Protein AF-A0A5K1GFL1-F1 (afdb_monomer)

Nearest PDB structures (foldseek):
  7dqk-assembly1_A  TM=8.845E-01  e=4.655E-10  Nicotiana tabacum
  5y50-assembly1_A  TM=8.949E-01  e=3.515E-08  Arabidopsis thaliana
  5xjj-assembly1_A  TM=8.867E-01  e=1.989E-06  Camelina sativa
  3w4t-assembly1_A  TM=5.991E-01  e=3.970E-01  Pyrococcus furiosus DSM 3638
  3vvr-assembly1_A  TM=5.277E-01  e=6.734E-01  Pyrococcus furiosus

InterPro domains:
  IPR002528 Multi antimicrobial extrusion protein [PF01554] (2-115)

Structure (mmCIF, N/CA/C/O backbone):
data_AF-A0A5K1GFL1-F1
#
_entry.id   AF-A0A5K1GFL1-F1
#
loop_
_atom_site.group_PDB
_atom_site.id
_atom_site.type_symbol
_atom_site.label_atom_id
_atom_site.label_alt_id
_atom_site.label_comp_id
_atom_site.label_asym_id
_atom_site.label_entity_id
_atom_site.label_seq_id
_atom_site.pdbx_PDB_ins_code
_atom_site.Cartn_x
_atom_site.Cartn_y
_atom_site.Cartn_z
_atom_site.occupancy
_atom_site.B_iso_or_equiv
_atom_site.auth_seq_id
_atom_site.auth_comp_id
_atom_site.auth_asym_id
_atom_site.auth_atom_id
_atom_site.pdbx_PDB_model_num
ATOM 1 N N . ALA A 1 1 ? 8.611 -7.478 8.172 1.00 41.81 1 ALA A N 1
ATOM 2 C CA . ALA A 1 1 ? 9.983 -7.762 7.697 1.00 41.81 1 ALA A CA 1
ATOM 3 C C . ALA A 1 1 ? 10.089 -8.981 6.758 1.00 41.81 1 ALA A C 1
ATOM 5 O O . ALA A 1 1 ? 11.108 -9.120 6.105 1.00 41.81 1 ALA A O 1
ATOM 6 N N . SER A 1 2 ? 9.059 -9.832 6.618 1.00 40.81 2 SER A N 1
ATOM 7 C CA . SER A 1 2 ? 9.261 -11.204 6.119 1.00 40.81 2 SER A CA 1
ATOM 8 C C . SER A 1 2 ? 9.047 -11.452 4.613 1.00 40.81 2 SER A C 1
ATOM 10 O O . SER A 1 2 ? 9.908 -12.018 3.953 1.00 40.81 2 SER A O 1
ATOM 12 N N . MET A 1 3 ? 7.963 -10.946 4.008 1.00 43.69 3 MET A N 1
ATOM 13 C CA . MET A 1 3 ? 7.763 -11.053 2.542 1.00 43.69 3 MET A CA 1
ATOM 14 C C . MET A 1 3 ? 8.734 -10.186 1.738 1.00 43.69 3 MET A C 1
ATOM 16 O O . MET A 1 3 ? 8.871 -10.328 0.526 1.00 43.69 3 MET A O 1
ATOM 20 N N . GLY A 1 4 ? 9.385 -9.250 2.418 1.00 44.22 4 GLY A N 1
ATOM 21 C CA . GLY A 1 4 ? 10.132 -8.216 1.755 1.00 44.22 4 GLY A CA 1
ATOM 22 C C . GLY A 1 4 ? 11.526 -8.610 1.302 1.00 44.22 4 GLY A C 1
ATOM 23 O O . GLY A 1 4 ? 11.898 -8.366 0.158 1.00 44.22 4 GLY A O 1
ATOM 24 N N . ASN A 1 5 ? 12.269 -9.246 2.198 1.00 47.66 5 ASN A N 1
ATOM 25 C CA . ASN A 1 5 ? 13.667 -9.577 1.956 1.00 47.66 5 ASN A CA 1
ATOM 26 C C . ASN A 1 5 ? 13.797 -10.643 0.857 1.00 47.66 5 ASN A C 1
ATOM 28 O O . ASN A 1 5 ? 14.692 -10.551 0.027 1.00 47.66 5 ASN A O 1
ATOM 32 N N . ALA A 1 6 ? 12.847 -11.584 0.771 1.00 46.19 6 ALA A N 1
ATOM 33 C CA . ALA A 1 6 ? 12.808 -12.578 -0.304 1.00 46.19 6 ALA A CA 1
ATOM 34 C C . ALA A 1 6 ? 12.622 -11.938 -1.694 1.00 46.19 6 ALA A C 1
ATOM 36 O O . ALA A 1 6 ? 13.290 -12.334 -2.645 1.00 46.19 6 ALA A O 1
ATOM 37 N N . LEU A 1 7 ? 11.765 -10.914 -1.808 1.00 48.56 7 LEU A N 1
ATOM 38 C CA . LEU A 1 7 ? 11.574 -10.141 -3.044 1.00 48.56 7 LEU A CA 1
ATOM 39 C C . LEU A 1 7 ? 12.785 -9.264 -3.383 1.00 48.56 7 LEU A C 1
ATOM 41 O O . LEU A 1 7 ? 13.062 -9.045 -4.555 1.00 48.56 7 LEU A O 1
ATOM 45 N N . GLU A 1 8 ? 13.514 -8.775 -2.382 1.00 46.34 8 GLU A N 1
ATOM 46 C CA . GLU A 1 8 ? 14.774 -8.046 -2.573 1.00 46.34 8 GLU A CA 1
ATOM 47 C C . GLU A 1 8 ? 15.877 -8.954 -3.124 1.00 46.34 8 GLU A C 1
ATOM 49 O O . GLU A 1 8 ? 16.544 -8.594 -4.092 1.00 46.34 8 GLU A O 1
ATOM 54 N N . THR A 1 9 ? 16.035 -10.155 -2.562 1.00 56.12 9 THR A N 1
ATOM 55 C CA . THR A 1 9 ? 17.055 -11.106 -3.019 1.00 56.12 9 THR A CA 1
ATOM 56 C C . THR A 1 9 ? 16.709 -11.686 -4.393 1.00 56.12 9 THR A C 1
ATOM 58 O O . THR A 1 9 ? 17.548 -11.662 -5.291 1.00 56.12 9 THR A O 1
ATOM 61 N N . LEU A 1 10 ? 15.467 -12.143 -4.598 1.00 51.34 10 LEU A N 1
ATOM 62 C CA . LEU A 1 10 ? 15.017 -12.679 -5.889 1.00 51.34 10 LEU A CA 1
ATOM 63 C C . LEU A 1 10 ? 14.910 -11.585 -6.960 1.00 51.34 10 LEU A C 1
ATOM 65 O O . LEU A 1 10 ? 15.263 -11.824 -8.109 1.00 51.34 10 LEU A O 1
ATOM 69 N N . GLY A 1 11 ? 14.474 -10.377 -6.591 1.00 51.62 11 GLY A N 1
ATOM 70 C CA . GLY A 1 11 ? 14.392 -9.228 -7.493 1.00 51.62 11 GLY A CA 1
ATOM 71 C C . GLY A 1 11 ? 15.767 -8.739 -7.944 1.00 51.62 11 GLY A C 1
ATOM 72 O O . GLY A 1 11 ? 15.951 -8.485 -9.130 1.00 51.62 11 GLY A O 1
ATOM 73 N N . GLY A 1 12 ? 16.751 -8.682 -7.039 1.00 49.19 12 GLY A N 1
ATOM 74 C CA . GLY A 1 12 ? 18.138 -8.349 -7.379 1.00 49.19 12 GLY A CA 1
ATOM 75 C C . GLY A 1 12 ? 18.813 -9.407 -8.260 1.00 49.19 12 GLY A C 1
ATOM 76 O O . GLY A 1 12 ? 19.520 -9.057 -9.203 1.00 49.19 12 GLY A O 1
ATOM 77 N N . GLN A 1 13 ? 18.546 -10.696 -8.016 1.00 50.62 13 GLN A N 1
ATOM 78 C CA . GLN A 1 13 ? 19.057 -11.784 -8.859 1.00 50.62 13 GLN A CA 1
ATOM 79 C C . GLN A 1 13 ? 18.385 -11.832 -10.241 1.00 50.62 13 GLN A C 1
ATOM 81 O O . GLN A 1 13 ? 19.084 -11.997 -11.236 1.00 50.62 13 GLN A O 1
ATOM 86 N N . ALA A 1 14 ? 17.067 -11.622 -10.337 1.00 49.12 14 ALA A N 1
ATOM 87 C CA . ALA A 1 14 ? 16.345 -11.577 -11.614 1.00 49.12 14 ALA A CA 1
ATOM 88 C C . ALA A 1 14 ? 16.703 -10.337 -12.455 1.00 49.12 14 ALA A C 1
ATOM 90 O O . ALA A 1 14 ? 16.834 -10.435 -13.675 1.00 49.12 14 ALA A O 1
ATOM 91 N N . PHE A 1 15 ? 16.925 -9.183 -11.812 1.00 47.84 15 PHE A N 1
ATOM 92 C CA . PHE A 1 15 ? 17.387 -7.967 -12.489 1.00 47.84 15 PHE A CA 1
ATOM 93 C C . PHE A 1 15 ? 18.839 -8.101 -12.977 1.00 47.84 15 PHE A C 1
ATOM 95 O O . PHE A 1 15 ? 19.152 -7.675 -14.088 1.00 47.84 15 PHE A O 1
ATOM 102 N N . GLY A 1 16 ? 19.707 -8.759 -12.196 1.00 47.38 16 GLY A N 1
ATOM 103 C CA . GLY A 1 16 ? 21.066 -9.126 -12.614 1.00 47.38 16 GLY A CA 1
ATOM 104 C C . GLY A 1 16 ? 21.117 -10.195 -13.717 1.00 47.38 16 GLY A C 1
ATOM 105 O O . GLY A 1 16 ? 22.088 -10.241 -14.467 1.00 47.38 16 GLY A O 1
ATOM 106 N N . ALA A 1 17 ? 20.068 -11.016 -13.848 1.00 50.78 17 ALA A N 1
ATOM 107 C CA . ALA A 1 17 ? 19.919 -12.038 -14.888 1.00 50.78 17 ALA A CA 1
ATOM 108 C C . ALA A 1 17 ? 19.205 -11.543 -16.167 1.00 50.78 17 ALA A C 1
ATOM 110 O O . ALA A 1 17 ? 19.109 -12.296 -17.133 1.00 50.78 17 ALA A O 1
ATOM 111 N N . GLY A 1 18 ? 18.723 -10.293 -16.200 1.00 51.91 18 GLY A N 1
ATOM 112 C CA . GLY A 1 18 ? 18.108 -9.681 -17.386 1.00 51.91 18 GLY A CA 1
ATOM 113 C C . GLY A 1 18 ? 16.620 -9.992 -17.613 1.00 51.91 18 GLY A C 1
ATOM 114 O O . GLY A 1 18 ? 16.094 -9.674 -18.679 1.00 51.91 18 GLY A O 1
ATOM 115 N N . GLU A 1 19 ? 15.905 -10.565 -16.637 1.00 55.47 19 GLU A N 1
ATOM 116 C CA . GLU A 1 19 ? 14.471 -10.891 -16.764 1.00 55.47 19 GLU A CA 1
ATOM 117 C C . GLU A 1 19 ? 13.546 -9.721 -16.374 1.00 55.47 19 GLU A C 1
ATOM 119 O O . GLU A 1 19 ? 12.677 -9.823 -15.501 1.00 55.47 19 GLU A O 1
ATOM 124 N N . TYR A 1 20 ? 13.717 -8.579 -17.042 1.00 60.94 20 TYR A N 1
ATOM 125 C CA . TYR A 1 20 ? 12.958 -7.350 -16.773 1.00 60.94 20 TYR A CA 1
ATOM 126 C C . TYR A 1 20 ? 11.438 -7.512 -16.963 1.00 60.94 20 TYR A C 1
ATOM 128 O O . TYR A 1 20 ? 10.658 -6.941 -16.202 1.00 60.94 20 TYR A O 1
ATOM 136 N N . ASP A 1 21 ? 11.008 -8.353 -17.910 1.00 59.91 21 ASP A N 1
ATOM 137 C CA . ASP A 1 21 ? 9.588 -8.628 -18.181 1.00 59.91 21 ASP A CA 1
ATOM 138 C C . ASP A 1 21 ? 8.895 -9.400 -17.036 1.00 59.91 21 ASP A C 1
ATOM 140 O O . ASP A 1 21 ? 7.699 -9.223 -16.785 1.00 59.91 21 ASP A O 1
ATOM 144 N N . MET A 1 22 ? 9.633 -10.235 -16.296 1.00 66.81 22 MET A N 1
ATOM 145 C CA . MET A 1 22 ? 9.077 -11.052 -15.208 1.00 66.81 22 MET A CA 1
ATOM 146 C C . MET A 1 22 ? 8.909 -10.261 -13.907 1.00 66.81 22 MET A C 1
ATOM 148 O O . MET A 1 22 ? 8.017 -10.559 -13.108 1.00 66.81 22 MET A O 1
ATOM 152 N N . LEU A 1 23 ? 9.697 -9.200 -13.715 1.00 71.50 23 LEU A N 1
ATOM 153 C CA . LEU A 1 23 ? 9.608 -8.305 -12.557 1.00 71.50 23 LEU A CA 1
ATOM 154 C C . LEU A 1 23 ? 8.229 -7.651 -12.418 1.00 71.50 23 LEU A C 1
ATOM 156 O O . LEU A 1 23 ? 7.675 -7.623 -11.315 1.00 71.50 23 LEU A O 1
ATOM 160 N N . GLY A 1 24 ? 7.642 -7.174 -13.521 1.00 72.19 24 GLY A N 1
ATOM 161 C CA . GLY A 1 24 ? 6.297 -6.593 -13.510 1.00 72.19 24 GLY A CA 1
ATOM 162 C C . GLY A 1 24 ? 5.227 -7.616 -13.118 1.00 72.19 24 GLY A C 1
ATOM 163 O O . GLY A 1 24 ? 4.340 -7.324 -12.314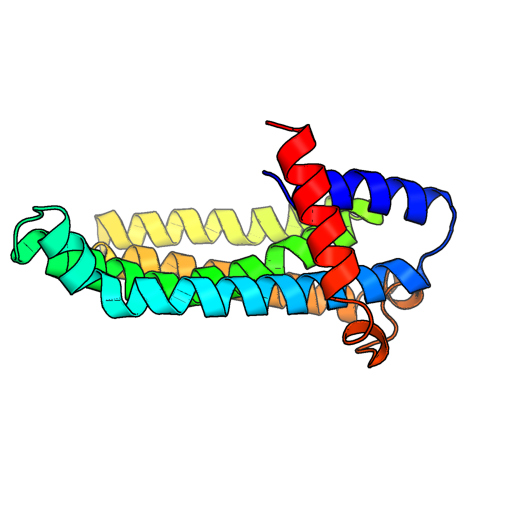 1.00 72.19 24 GLY A O 1
ATOM 164 N N . ILE A 1 25 ? 5.353 -8.852 -13.610 1.00 76.75 25 ILE A N 1
ATOM 165 C CA . ILE A 1 25 ? 4.430 -9.952 -13.296 1.00 76.75 25 ILE A CA 1
ATOM 166 C C . ILE A 1 25 ? 4.551 -10.356 -11.820 1.00 76.75 25 ILE A C 1
ATOM 168 O O . ILE A 1 25 ? 3.530 -10.533 -11.152 1.00 76.75 25 ILE A O 1
ATOM 172 N N . TYR A 1 26 ? 5.766 -10.454 -11.270 1.00 75.25 26 TYR A N 1
ATOM 173 C CA . TYR A 1 26 ? 5.969 -10.750 -9.847 1.00 75.25 26 TYR A CA 1
ATOM 174 C C . TYR A 1 26 ? 5.432 -9.649 -8.930 1.00 75.25 26 TYR A C 1
ATOM 176 O O . TYR A 1 26 ? 4.830 -9.955 -7.895 1.00 75.25 26 TYR A O 1
ATOM 184 N N . ALA A 1 27 ? 5.584 -8.380 -9.315 1.00 78.50 27 ALA A N 1
ATOM 185 C CA . ALA A 1 27 ? 5.004 -7.262 -8.580 1.00 78.50 27 ALA A CA 1
ATOM 186 C C . ALA A 1 27 ? 3.467 -7.339 -8.568 1.00 78.50 27 ALA A C 1
ATOM 188 O O . ALA A 1 27 ? 2.859 -7.254 -7.502 1.00 78.50 27 ALA A O 1
ATOM 189 N N . GLN A 1 28 ? 2.835 -7.597 -9.719 1.00 82.38 28 GLN A N 1
ATOM 190 C CA . GLN A 1 28 ? 1.378 -7.765 -9.819 1.00 82.38 28 GLN A CA 1
ATOM 191 C C . GLN A 1 28 ? 0.867 -8.965 -9.010 1.00 82.38 28 GLN A C 1
ATOM 193 O O . GLN A 1 28 ? -0.117 -8.839 -8.282 1.00 82.38 28 GLN A O 1
ATOM 198 N N . ARG A 1 29 ? 1.563 -10.108 -9.059 1.00 80.50 29 ARG A N 1
ATOM 199 C CA . ARG A 1 29 ? 1.256 -11.285 -8.223 1.00 80.50 29 ARG A CA 1
ATOM 200 C C . ARG A 1 29 ? 1.316 -10.950 -6.736 1.00 80.50 29 ARG A C 1
ATOM 202 O O . ARG A 1 29 ? 0.402 -11.285 -5.987 1.00 80.50 29 ARG A O 1
ATOM 209 N N . SER A 1 30 ? 2.370 -10.254 -6.317 1.00 78.31 30 SER A N 1
ATOM 210 C CA . SER A 1 30 ? 2.561 -9.852 -4.920 1.00 78.31 30 SER A CA 1
ATOM 211 C C . SER A 1 30 ? 1.466 -8.895 -4.450 1.00 78.31 30 SER A C 1
ATOM 213 O O . SER A 1 30 ? 0.983 -9.040 -3.331 1.00 78.31 30 SER A O 1
ATOM 215 N N . ILE A 1 31 ? 1.024 -7.970 -5.310 1.00 86.19 31 ILE A N 1
ATOM 216 C CA . ILE A 1 31 ? -0.118 -7.086 -5.039 1.00 86.19 31 ILE A CA 1
ATOM 217 C C . ILE A 1 31 ? -1.385 -7.907 -4.782 1.00 86.19 31 ILE A C 1
ATOM 219 O O . ILE A 1 31 ? -2.046 -7.693 -3.770 1.00 86.19 31 ILE A O 1
ATOM 223 N N . ILE A 1 32 ? -1.710 -8.869 -5.650 1.00 84.44 32 ILE A N 1
ATOM 224 C CA . ILE A 1 32 ? -2.915 -9.704 -5.501 1.00 84.44 32 ILE A CA 1
ATOM 225 C C . ILE A 1 32 ? -2.871 -10.485 -4.181 1.00 84.44 32 ILE A C 1
ATOM 227 O O . ILE A 1 32 ? -3.849 -10.494 -3.433 1.00 84.44 32 ILE A O 1
ATOM 231 N N . ILE A 1 33 ? -1.727 -11.098 -3.867 1.00 82.00 33 ILE A N 1
ATOM 232 C CA . ILE A 1 33 ? -1.540 -11.866 -2.630 1.00 82.00 33 ILE A CA 1
ATOM 233 C C . ILE A 1 33 ? -1.694 -10.969 -1.398 1.00 82.00 33 ILE A C 1
ATOM 235 O O . ILE A 1 33 ? -2.418 -11.323 -0.468 1.00 82.00 33 ILE A O 1
ATOM 239 N N . LEU A 1 34 ? -1.038 -9.807 -1.385 1.00 82.75 34 LEU A N 1
ATOM 240 C CA . LEU A 1 34 ? -1.081 -8.888 -0.249 1.00 82.75 34 LEU A CA 1
ATOM 241 C C . LEU A 1 34 ? -2.456 -8.244 -0.075 1.00 82.75 34 LEU A C 1
ATOM 243 O O . LEU A 1 34 ? -2.881 -8.055 1.060 1.00 82.75 34 LEU A O 1
ATOM 247 N N . LEU A 1 35 ? -3.176 -7.952 -1.161 1.00 87.31 35 LEU A N 1
ATOM 248 C CA . LEU A 1 35 ? -4.565 -7.494 -1.091 1.00 87.31 35 LEU A CA 1
ATOM 249 C C . LEU A 1 35 ? -5.485 -8.586 -0.538 1.00 87.31 35 LEU A C 1
ATOM 251 O O . LEU A 1 35 ? -6.333 -8.294 0.303 1.00 87.31 35 LEU A O 1
ATOM 255 N N . GLY A 1 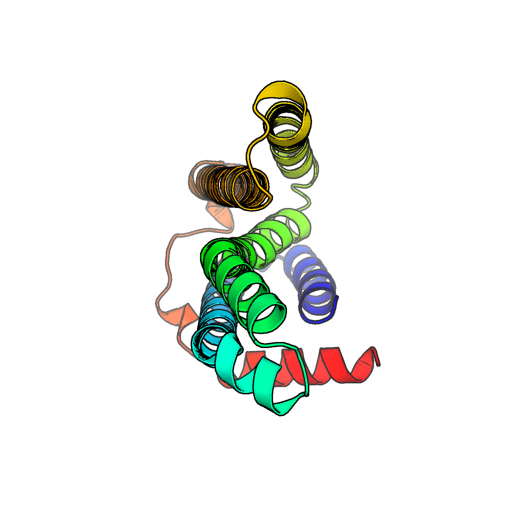36 ? -5.291 -9.844 -0.947 1.00 84.94 36 GLY A N 1
ATOM 256 C CA . GLY A 1 36 ? -6.004 -10.988 -0.376 1.00 84.94 36 GLY A CA 1
ATOM 257 C C . GLY A 1 36 ? -5.723 -11.158 1.119 1.00 84.94 36 GLY A C 1
ATOM 258 O O . GLY A 1 36 ? -6.650 -11.304 1.913 1.00 84.94 36 GLY A O 1
ATOM 259 N N . ALA A 1 37 ? -4.458 -11.059 1.531 1.00 82.94 37 ALA A N 1
ATOM 260 C CA . ALA A 1 37 ? -4.071 -11.099 2.939 1.00 82.94 37 ALA A CA 1
ATOM 261 C C . ALA A 1 37 ? -4.651 -9.916 3.733 1.00 82.94 37 ALA A C 1
ATOM 263 O O . ALA A 1 37 ? -5.176 -10.115 4.826 1.00 82.94 37 ALA A O 1
ATOM 264 N N . ALA A 1 38 ? -4.620 -8.701 3.175 1.00 86.88 38 ALA A N 1
ATOM 265 C CA . ALA A 1 38 ? -5.233 -7.514 3.769 1.00 86.88 38 ALA A CA 1
ATOM 266 C C . ALA A 1 38 ? -6.750 -7.683 3.938 1.00 86.88 38 ALA A C 1
ATOM 268 O O . ALA A 1 38 ? -7.297 -7.325 4.979 1.00 86.88 38 ALA A O 1
ATOM 269 N N . PHE A 1 39 ? -7.425 -8.289 2.958 1.00 88.31 39 PHE A N 1
ATOM 270 C CA . PHE A 1 39 ? -8.841 -8.625 3.059 1.00 88.31 39 PHE A CA 1
ATOM 271 C C . PHE A 1 39 ? -9.103 -9.634 4.184 1.00 88.31 39 PHE A C 1
ATOM 273 O O . PHE A 1 39 ? -9.954 -9.379 5.035 1.00 88.31 39 PHE A O 1
ATOM 280 N N . LEU A 1 40 ? -8.336 -10.726 4.263 1.00 86.56 40 LEU A N 1
ATOM 281 C CA . LEU A 1 40 ? -8.465 -11.705 5.349 1.00 86.56 40 LEU A CA 1
ATOM 282 C C . LEU A 1 40 ? -8.208 -11.082 6.729 1.00 86.56 40 LEU A C 1
ATOM 284 O O . LEU A 1 40 ? -8.939 -11.372 7.672 1.00 86.56 40 LEU A O 1
ATOM 288 N N . LEU A 1 41 ? -7.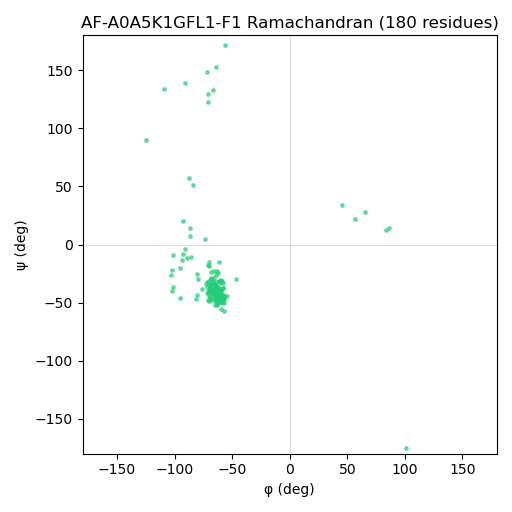221 -10.189 6.839 1.00 84.38 41 LEU A N 1
ATOM 289 C CA . LEU A 1 41 ? -6.919 -9.431 8.057 1.00 84.38 41 LEU A CA 1
ATOM 290 C C . LEU A 1 41 ? -8.010 -8.412 8.408 1.00 84.38 41 LEU A C 1
ATOM 292 O O . LEU A 1 41 ? -8.224 -8.132 9.584 1.00 84.38 41 LEU A O 1
ATOM 296 N N . SER A 1 42 ? -8.737 -7.885 7.421 1.00 87.94 42 SER A N 1
ATOM 297 C CA . SER A 1 42 ? -9.826 -6.940 7.677 1.00 87.94 42 SER A CA 1
ATOM 298 C C . SER A 1 42 ? -11.001 -7.584 8.421 1.00 87.94 42 SER A C 1
ATOM 300 O O . SER A 1 42 ? -11.635 -6.921 9.241 1.00 87.94 42 SER A O 1
ATOM 302 N N . ILE A 1 43 ? -11.253 -8.883 8.213 1.00 86.69 43 ILE A N 1
ATOM 303 C CA . ILE A 1 43 ? -12.362 -9.627 8.833 1.00 86.69 43 ILE A CA 1
ATOM 304 C C . ILE A 1 43 ? -12.306 -9.563 10.374 1.00 86.69 43 ILE A C 1
ATOM 306 O O . ILE A 1 43 ? -13.260 -9.059 10.971 1.00 86.69 43 ILE A O 1
ATOM 310 N N . PRO A 1 44 ? -11.225 -9.988 11.060 1.00 84.88 44 PRO A N 1
ATOM 311 C CA . PRO A 1 44 ? -11.142 -9.869 12.514 1.00 84.88 44 PRO A CA 1
ATOM 312 C C . PRO A 1 44 ? -11.105 -8.407 12.980 1.00 84.88 44 PRO A C 1
ATOM 314 O O . PRO A 1 44 ? -11.608 -8.109 14.059 1.00 84.88 44 PRO A O 1
ATOM 317 N N . CYS A 1 45 ? -10.587 -7.470 12.174 1.00 84.75 45 CYS A N 1
ATOM 318 C CA . CYS A 1 45 ? -10.623 -6.042 12.505 1.00 84.75 45 CYS A CA 1
ATOM 319 C C . CYS A 1 45 ? -12.058 -5.483 12.545 1.00 84.75 45 CYS A C 1
ATOM 321 O O . CYS A 1 45 ? -12.355 -4.633 13.389 1.00 84.75 45 CYS A O 1
ATOM 323 N N . PHE A 1 46 ? -12.975 -5.979 11.707 1.00 85.50 46 PHE A N 1
ATOM 324 C CA . PHE A 1 46 ? -14.396 -5.616 11.779 1.00 85.50 46 PHE A CA 1
ATOM 325 C C . PHE A 1 46 ? -15.051 -6.094 13.080 1.00 85.50 46 PHE A C 1
ATOM 327 O O . PHE A 1 46 ? -15.826 -5.346 13.683 1.00 85.50 46 PHE A O 1
ATOM 334 N N . PHE A 1 47 ? -14.676 -7.288 13.548 1.00 87.31 47 PHE A N 1
ATOM 335 C CA . PHE A 1 47 ? -15.123 -7.883 14.814 1.00 87.31 47 PHE A CA 1
ATOM 336 C C . PHE A 1 47 ? -14.185 -7.576 15.993 1.00 87.31 47 PHE A C 1
ATOM 338 O O . PHE A 1 47 ? -14.206 -8.269 17.009 1.00 87.31 47 PHE A O 1
ATOM 345 N N . SER A 1 48 ? -13.366 -6.529 15.892 1.00 86.62 48 SER A N 1
ATOM 346 C CA . SER A 1 48 ? -12.355 -6.223 16.909 1.00 86.62 48 SER A CA 1
ATOM 347 C C . SER A 1 48 ? -12.957 -5.858 18.267 1.00 86.62 48 SER A C 1
ATOM 349 O O . SER A 1 48 ? -12.412 -6.255 19.289 1.00 86.62 48 SER A O 1
ATOM 351 N N . GLU A 1 49 ? -14.103 -5.173 18.305 1.00 88.00 49 GLU A N 1
ATOM 352 C CA . GLU A 1 49 ? -14.768 -4.789 19.558 1.00 88.00 49 GLU A CA 1
ATOM 353 C C . GLU A 1 49 ? -15.163 -5.993 20.441 1.00 88.00 49 GLU A C 1
ATOM 355 O O . GLU A 1 49 ? -14.745 -6.032 21.601 1.00 88.00 49 GLU A O 1
ATOM 360 N N . PRO A 1 50 ? -15.934 -6.993 19.957 1.00 88.19 50 PRO A N 1
ATOM 361 C CA . PRO A 1 50 ? -16.248 -8.170 20.763 1.00 88.19 50 PRO A CA 1
ATOM 362 C C . PRO A 1 50 ? -15.002 -9.000 21.090 1.00 88.19 50 PRO A C 1
ATOM 364 O O . PRO A 1 50 ? -14.910 -9.514 22.201 1.00 88.19 50 PRO A O 1
ATOM 367 N N . LEU A 1 51 ? -14.019 -9.083 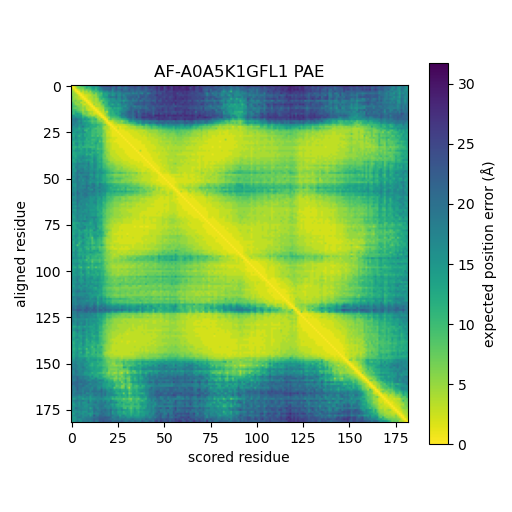20.184 1.00 87.75 51 LEU A N 1
ATOM 368 C CA . LEU A 1 51 ? -12.753 -9.768 20.462 1.00 87.75 51 LEU A CA 1
ATOM 369 C C . LEU A 1 51 ? -12.009 -9.119 21.637 1.00 87.75 51 LEU A C 1
ATOM 371 O O . LEU A 1 51 ? -11.618 -9.812 22.570 1.00 87.75 51 LEU A O 1
ATOM 375 N N . LEU A 1 52 ? -11.872 -7.791 21.643 1.00 87.94 52 LEU A N 1
ATOM 376 C CA . LEU A 1 52 ? -11.219 -7.042 22.721 1.00 87.94 52 LEU A CA 1
ATOM 377 C C . LEU A 1 52 ? -11.927 -7.239 24.068 1.00 87.94 52 LEU A C 1
ATOM 379 O O . LEU A 1 52 ? -11.261 -7.421 25.086 1.00 87.94 52 LEU A O 1
ATOM 383 N N . LYS A 1 53 ? -13.266 -7.270 24.073 1.00 90.12 53 LYS A N 1
ATOM 384 C CA . LYS A 1 53 ? -14.053 -7.568 25.282 1.00 90.12 53 LYS A CA 1
ATOM 385 C C . LYS A 1 53 ? -13.800 -8.990 25.793 1.00 90.12 53 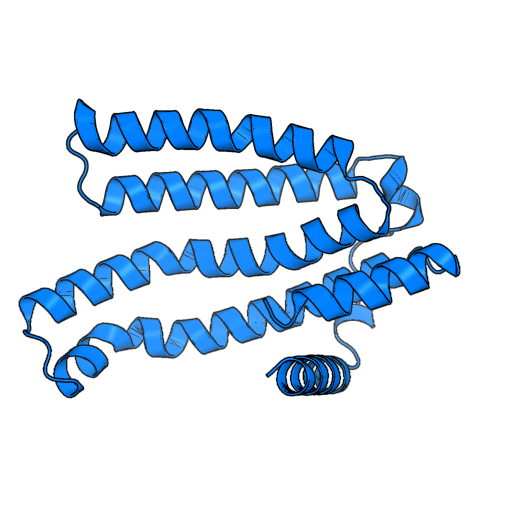LYS A C 1
ATOM 387 O O . LYS A 1 53 ? -13.655 -9.174 26.996 1.00 90.12 53 LYS A O 1
ATOM 392 N N . ILE A 1 54 ? -13.690 -9.979 24.900 1.00 90.50 54 ILE A N 1
ATOM 393 C CA . ILE A 1 54 ? -13.348 -11.368 25.264 1.00 90.50 54 ILE A CA 1
ATOM 394 C C . ILE A 1 54 ? -11.948 -11.447 25.891 1.00 90.50 54 ILE A C 1
ATOM 396 O O . ILE A 1 54 ? -11.749 -12.190 26.848 1.00 90.50 54 ILE A O 1
ATOM 400 N N . PHE A 1 55 ? -10.996 -10.638 25.419 1.00 87.56 55 PHE A N 1
ATOM 401 C CA . PHE A 1 55 ? -9.659 -10.517 26.017 1.00 87.56 55 PHE A CA 1
ATOM 402 C C . PHE A 1 55 ? -9.628 -9.739 27.347 1.00 87.56 55 PHE A C 1
ATOM 404 O O . PHE A 1 55 ? -8.549 -9.515 27.895 1.00 87.56 55 PHE A O 1
ATOM 411 N N . GLY A 1 56 ? -10.783 -9.330 27.881 1.00 88.38 56 GLY A N 1
ATOM 412 C CA . GLY A 1 56 ? -10.895 -8.663 29.179 1.00 88.38 56 GLY A CA 1
ATOM 413 C C . GLY A 1 56 ? -10.708 -7.145 29.143 1.00 88.38 56 GLY A C 1
ATOM 414 O O . GLY A 1 56 ? -10.532 -6.538 30.197 1.00 88.38 56 GLY A O 1
ATOM 415 N N . GLN A 1 57 ? -10.743 -6.510 27.965 1.00 89.75 57 GLN A N 1
ATOM 416 C CA . GLN A 1 57 ? -10.716 -5.046 27.873 1.00 89.75 57 GLN A CA 1
ATOM 417 C C . GLN A 1 57 ? -12.043 -4.429 28.328 1.00 89.75 57 GLN A C 1
ATOM 419 O O . GLN A 1 57 ? -13.118 -5.000 28.123 1.00 89.75 57 GLN A O 1
ATOM 424 N N . SER A 1 58 ? -11.978 -3.227 28.911 1.00 93.25 58 SER A N 1
ATOM 425 C CA . SER A 1 58 ? -13.180 -2.478 29.286 1.00 93.25 58 SER A CA 1
ATOM 426 C C . SER A 1 58 ? -13.996 -2.089 28.049 1.00 93.25 58 SER A C 1
ATOM 428 O O . SER A 1 58 ? -13.457 -1.934 26.950 1.00 93.25 58 SER A O 1
ATOM 430 N N . ALA A 1 59 ? -15.311 -1.920 28.217 1.00 90.19 59 ALA A N 1
ATOM 431 C CA . ALA A 1 59 ? -16.207 -1.614 27.103 1.00 90.19 59 ALA A CA 1
ATOM 432 C C . ALA A 1 59 ? -15.815 -0.322 26.364 1.00 90.19 59 ALA A C 1
ATOM 434 O O . ALA A 1 59 ? -15.873 -0.292 25.135 1.00 90.19 59 ALA A O 1
ATOM 435 N N . ASP A 1 60 ? -15.361 0.697 27.097 1.00 90.88 60 ASP A N 1
ATOM 436 C CA . ASP A 1 60 ? -14.948 1.982 26.525 1.00 90.88 60 ASP A CA 1
ATOM 437 C C . ASP A 1 60 ? -13.644 1.862 25.727 1.00 90.88 60 ASP A C 1
ATOM 439 O O . ASP A 1 60 ? -13.574 2.331 24.590 1.00 90.88 60 ASP A O 1
ATOM 443 N N . ILE A 1 61 ? -12.638 1.155 26.263 1.00 88.69 61 ILE A N 1
ATOM 444 C CA . ILE A 1 61 ? -11.365 0.920 25.562 1.00 88.69 61 ILE A CA 1
ATOM 445 C C . ILE A 1 61 ? -11.598 0.059 24.318 1.00 88.69 61 ILE A C 1
ATOM 447 O O . ILE A 1 61 ? -11.083 0.372 23.247 1.00 88.69 61 ILE A O 1
ATOM 451 N N . ALA A 1 62 ? -12.399 -1.004 24.432 1.00 90.44 62 ALA A N 1
ATOM 452 C CA . ALA A 1 62 ? -12.713 -1.887 23.313 1.00 90.44 62 ALA A CA 1
ATOM 453 C C . ALA A 1 62 ? -13.433 -1.142 22.180 1.00 90.44 62 ALA A C 1
ATOM 455 O O . ALA A 1 62 ? -13.116 -1.347 21.006 1.00 90.44 62 ALA A O 1
ATOM 456 N N . LYS A 1 63 ? -14.374 -0.253 22.523 1.00 91.00 63 LYS A N 1
ATOM 457 C CA . LYS A 1 63 ? -15.110 0.559 21.552 1.00 91.00 63 LYS A CA 1
ATOM 458 C C . LYS A 1 63 ? -14.180 1.526 20.825 1.00 91.00 63 LYS A C 1
ATOM 460 O O . LYS A 1 63 ? -14.143 1.500 19.594 1.00 91.00 63 LYS A O 1
ATOM 465 N N . GLU A 1 64 ? -13.392 2.307 21.560 1.00 89.25 64 GLU A N 1
ATOM 466 C CA . GLU A 1 64 ? -12.481 3.293 20.969 1.00 89.25 64 GLU A CA 1
ATOM 467 C C . GLU A 1 64 ? -11.397 2.618 20.116 1.00 89.25 64 GLU A C 1
ATOM 469 O O . GLU A 1 64 ? -11.184 2.984 18.961 1.00 89.25 64 GLU A O 1
ATOM 474 N N . ALA A 1 65 ? -10.771 1.552 20.625 1.00 87.62 65 ALA A N 1
ATOM 475 C CA . ALA A 1 65 ? -9.763 0.800 19.885 1.00 87.62 65 ALA A CA 1
ATOM 476 C C . ALA A 1 65 ? -10.332 0.179 18.601 1.00 87.62 65 ALA A C 1
ATOM 478 O O . ALA A 1 65 ? -9.686 0.240 17.554 1.00 87.62 65 ALA A O 1
ATOM 479 N N . SER A 1 66 ? -11.551 -0.372 18.648 1.00 90.44 66 SER A N 1
ATOM 480 C CA . SER A 1 66 ? -12.207 -0.929 17.458 1.00 90.44 66 SER A CA 1
ATOM 481 C C . SER A 1 66 ? -12.508 0.133 16.400 1.00 90.44 66 SER A C 1
ATOM 483 O O . SER A 1 66 ? -12.399 -0.131 15.201 1.00 90.44 66 SER A O 1
ATOM 485 N N . PHE A 1 67 ? -12.860 1.347 16.829 1.00 91.00 67 PHE A N 1
ATOM 486 C CA . PHE A 1 67 ? -13.113 2.468 15.939 1.00 91.00 67 PHE A CA 1
ATOM 487 C C . PHE A 1 67 ? -11.820 2.926 15.256 1.00 91.00 67 PHE A C 1
ATOM 489 O O . PHE A 1 67 ? -11.778 3.008 14.028 1.00 91.00 67 PHE A O 1
ATOM 496 N N . LEU A 1 68 ? -10.738 3.107 16.019 1.00 89.50 68 LEU A N 1
ATOM 497 C CA . LEU A 1 68 ? -9.424 3.459 15.471 1.00 89.50 68 LEU A CA 1
ATOM 498 C C . LEU A 1 68 ? -8.900 2.384 14.504 1.00 89.50 68 LEU A C 1
ATOM 500 O O . LEU A 1 68 ? -8.418 2.719 13.422 1.00 89.50 68 LEU A O 1
ATOM 504 N N . LEU A 1 69 ? -9.063 1.098 14.839 1.00 89.19 69 LEU A N 1
ATOM 505 C CA . LEU A 1 69 ? -8.722 -0.029 13.961 1.00 89.19 69 LEU A CA 1
ATOM 506 C C . LEU A 1 69 ? -9.452 0.050 12.618 1.00 89.19 69 LEU A C 1
ATOM 508 O O . LEU A 1 69 ? -8.833 -0.113 11.567 1.00 89.19 69 LEU A O 1
ATOM 512 N N . LYS A 1 70 ? -10.755 0.348 12.637 1.00 89.38 70 LYS A N 1
ATOM 513 C CA . LYS A 1 70 ? -11.553 0.518 11.415 1.00 89.38 70 LYS A CA 1
ATOM 514 C C . LYS A 1 70 ? -11.085 1.725 10.602 1.00 89.38 70 LYS A C 1
ATOM 516 O O . LYS A 1 70 ? -10.982 1.619 9.383 1.00 89.38 70 LYS A O 1
ATOM 521 N N . CYS A 1 71 ? -10.727 2.834 11.249 1.00 89.44 71 CYS A N 1
ATOM 522 C CA . CYS A 1 71 ? -10.149 4.000 10.573 1.00 89.44 71 CYS A CA 1
ATOM 523 C C . CYS A 1 71 ? -8.782 3.710 9.926 1.00 89.44 71 CYS A C 1
ATOM 525 O O . CYS A 1 71 ? -8.423 4.360 8.946 1.00 89.44 71 CYS A O 1
ATOM 527 N N . MET A 1 72 ? -8.021 2.739 10.436 1.00 88.25 72 MET A N 1
ATOM 528 C CA . MET A 1 72 ? -6.731 2.324 9.871 1.00 88.25 72 MET A CA 1
ATOM 529 C C . MET A 1 72 ? -6.850 1.285 8.743 1.00 88.25 72 MET A C 1
ATOM 531 O O . MET A 1 72 ? -5.870 1.045 8.039 1.00 88.25 72 MET A O 1
ATOM 535 N N . LEU A 1 73 ? -8.028 0.688 8.513 1.00 89.88 73 LEU A N 1
ATOM 536 C CA . LEU A 1 73 ? -8.221 -0.301 7.443 1.00 89.88 73 LEU A CA 1
ATOM 537 C C . LEU A 1 73 ? -7.804 0.198 6.050 1.00 89.88 73 LEU A C 1
ATOM 539 O O . LEU A 1 73 ? -7.121 -0.551 5.353 1.00 89.88 73 LEU A O 1
ATOM 543 N N . PRO A 1 74 ? -8.128 1.430 5.610 1.00 89.75 74 PRO A N 1
ATOM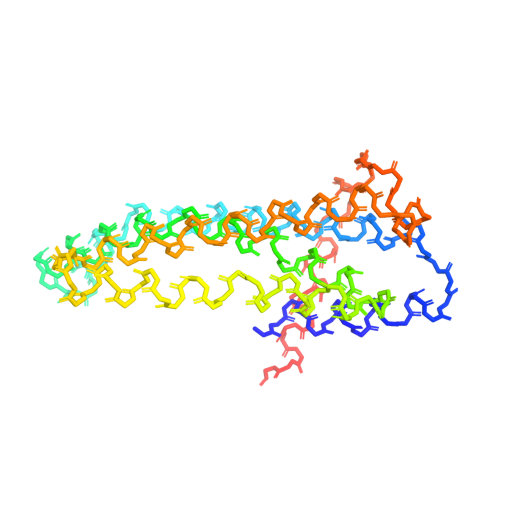 544 C CA . PRO A 1 74 ? -7.704 1.896 4.291 1.00 89.75 74 PRO A CA 1
ATOM 545 C C . PRO A 1 74 ? -6.175 1.942 4.145 1.00 89.75 74 PRO A C 1
ATOM 547 O O . PRO A 1 74 ? -5.650 1.669 3.064 1.00 89.75 74 PRO A O 1
ATOM 550 N N . GLN A 1 75 ? -5.449 2.212 5.233 1.00 88.62 75 GLN A N 1
ATOM 551 C CA . GLN A 1 75 ? -3.988 2.236 5.258 1.00 88.62 75 GLN A CA 1
ATOM 552 C C . GLN A 1 75 ? -3.394 0.839 5.045 1.00 88.62 75 GLN A C 1
ATOM 554 O O . GLN A 1 75 ? -2.334 0.711 4.426 1.00 88.62 75 GLN A O 1
ATOM 559 N N . LEU A 1 76 ? -4.072 -0.210 5.523 1.00 88.25 76 LEU A N 1
ATOM 560 C CA . LEU A 1 76 ? -3.670 -1.602 5.310 1.00 88.25 76 LEU A CA 1
ATOM 561 C C . LEU A 1 76 ? -3.647 -1.941 3.812 1.00 88.25 76 LEU A C 1
ATOM 563 O O . LEU A 1 76 ? -2.662 -2.490 3.318 1.00 88.25 76 LEU A O 1
ATOM 567 N N . PHE A 1 77 ? -4.690 -1.550 3.077 1.00 89.94 77 PHE A N 1
ATOM 568 C CA . PHE A 1 77 ? -4.775 -1.774 1.631 1.00 89.94 77 PHE A CA 1
ATOM 569 C C . PHE A 1 77 ? -3.757 -0.938 0.849 1.00 89.94 77 PHE A C 1
ATOM 571 O O . PHE A 1 77 ? -3.092 -1.466 -0.041 1.00 89.94 77 PHE A O 1
ATOM 578 N N . ALA A 1 78 ? -3.560 0.331 1.214 1.00 89.81 78 ALA A N 1
ATOM 579 C CA . ALA A 1 78 ? -2.515 1.156 0.603 1.00 89.81 78 ALA A CA 1
ATOM 580 C C . ALA A 1 78 ? -1.115 0.550 0.816 1.00 89.81 78 ALA A C 1
ATOM 582 O O . ALA A 1 78 ? -0.291 0.512 -0.096 1.00 89.81 78 ALA A O 1
ATOM 583 N N . SER A 1 79 ? -0.856 -0.012 1.999 1.00 83.88 79 SER A N 1
ATOM 584 C CA . SER A 1 79 ? 0.416 -0.678 2.305 1.00 83.88 79 SER A CA 1
ATOM 585 C C . SER A 1 79 ? 0.614 -1.958 1.485 1.00 83.88 79 SER A C 1
ATOM 587 O O . SER A 1 79 ? 1.718 -2.205 1.001 1.00 83.88 79 SER A O 1
ATOM 589 N N . ALA A 1 80 ? -0.451 -2.738 1.268 1.00 86.44 80 ALA A N 1
ATOM 590 C CA . ALA A 1 80 ? -0.427 -3.921 0.404 1.00 86.44 80 ALA A CA 1
ATOM 591 C C . ALA A 1 80 ? -0.024 -3.593 -1.046 1.00 86.44 80 ALA A C 1
ATOM 593 O O . ALA A 1 80 ? 0.622 -4.411 -1.699 1.00 86.44 80 ALA A O 1
ATOM 594 N N . LEU A 1 81 ? -0.353 -2.389 -1.528 1.00 88.19 81 LEU A N 1
ATOM 595 C CA . LEU A 1 81 ? 0.089 -1.873 -2.826 1.00 88.19 81 LEU A CA 1
ATOM 596 C C . LEU A 1 81 ? 1.515 -1.308 -2.780 1.00 88.19 81 LEU A C 1
ATOM 598 O O . LEU A 1 81 ? 2.315 -1.586 -3.670 1.00 88.19 81 LEU A O 1
ATOM 602 N N . ASN A 1 82 ? 1.855 -0.542 -1.741 1.00 87.25 82 ASN A N 1
ATOM 603 C CA . ASN A 1 82 ? 3.164 0.104 -1.621 1.00 87.25 82 ASN A CA 1
ATOM 604 C C . ASN A 1 82 ? 4.317 -0.900 -1.559 1.00 87.25 82 ASN A C 1
ATOM 606 O O . ASN A 1 82 ? 5.335 -0.693 -2.216 1.00 87.25 82 ASN A O 1
ATOM 610 N N . PHE A 1 83 ? 4.177 -1.990 -0.798 1.00 83.38 83 PHE A N 1
ATOM 611 C CA . PHE A 1 83 ? 5.287 -2.926 -0.594 1.00 83.38 83 PHE A CA 1
ATOM 612 C C . PHE A 1 83 ? 5.821 -3.536 -1.908 1.00 83.38 83 PHE A C 1
ATOM 614 O O . PHE A 1 83 ? 7.037 -3.479 -2.122 1.00 83.38 83 PHE A O 1
ATOM 621 N N . PRO A 1 84 ? 4.981 -4.083 -2.811 1.00 82.94 84 PRO A N 1
ATOM 622 C CA . PRO A 1 84 ? 5.447 -4.576 -4.107 1.00 82.94 84 PRO A CA 1
ATOM 623 C C . PRO A 1 84 ? 5.978 -3.481 -5.029 1.00 82.94 84 PRO A C 1
ATOM 625 O O . PRO A 1 84 ? 6.986 -3.704 -5.693 1.00 82.94 84 PRO A O 1
ATOM 628 N N . LEU A 1 85 ? 5.334 -2.307 -5.070 1.00 85.50 85 LEU A N 1
ATOM 629 C CA . LEU A 1 85 ? 5.749 -1.202 -5.946 1.00 85.50 85 LEU A CA 1
ATOM 630 C C . LEU A 1 85 ? 7.135 -0.669 -5.560 1.00 85.50 85 LEU A C 1
ATOM 632 O O . LEU A 1 85 ? 7.993 -0.488 -6.422 1.00 85.50 85 LEU A O 1
ATOM 636 N N . GLN A 1 86 ? 7.397 -0.505 -4.263 1.00 84.06 86 GLN A N 1
ATOM 637 C CA . GLN A 1 86 ? 8.720 -0.127 -3.770 1.00 84.06 86 GLN A CA 1
ATOM 638 C C . GLN A 1 86 ? 9.769 -1.177 -4.124 1.00 84.06 86 GLN A C 1
ATOM 640 O O . GLN A 1 86 ? 10.828 -0.839 -4.644 1.00 84.06 86 GLN A O 1
ATOM 645 N N . ARG A 1 87 ? 9.471 -2.460 -3.885 1.00 78.62 87 ARG A N 1
ATOM 646 C CA . ARG A 1 87 ? 10.377 -3.571 -4.214 1.00 78.62 87 ARG A CA 1
ATOM 647 C C . ARG A 1 87 ? 10.689 -3.640 -5.705 1.00 78.62 87 ARG A C 1
ATOM 649 O O . ARG A 1 87 ? 11.836 -3.874 -6.067 1.00 78.62 87 ARG A O 1
ATOM 656 N N . PHE A 1 88 ? 9.700 -3.376 -6.552 1.00 82.06 88 PHE A N 1
ATOM 657 C CA . PHE A 1 88 ? 9.872 -3.288 -7.999 1.00 82.06 88 PHE A CA 1
ATOM 658 C C . PHE A 1 88 ? 10.833 -2.160 -8.404 1.00 82.06 88 PHE A C 1
ATOM 660 O O . PHE A 1 88 ? 11.663 -2.356 -9.288 1.00 82.06 88 PHE A O 1
ATOM 667 N N . LEU A 1 89 ? 10.776 -0.998 -7.746 1.00 81.56 89 LEU A N 1
ATOM 668 C CA . LEU A 1 89 ? 11.719 0.102 -7.987 1.00 81.56 89 LEU A CA 1
ATOM 669 C C . LEU A 1 89 ? 13.123 -0.206 -7.441 1.00 81.56 89 LEU A C 1
ATOM 671 O O . LEU A 1 89 ? 14.113 0.046 -8.129 1.00 81.56 89 LEU A O 1
ATOM 675 N N . TYR A 1 90 ? 13.219 -0.799 -6.244 1.00 78.06 90 TYR A N 1
ATOM 676 C CA . TYR A 1 90 ? 14.492 -1.220 -5.647 1.00 78.06 90 TYR A CA 1
ATOM 677 C C . TYR A 1 90 ? 15.220 -2.251 -6.505 1.00 78.06 90 TYR A C 1
ATOM 679 O O . TYR A 1 90 ? 16.416 -2.100 -6.747 1.00 78.06 90 TYR A O 1
ATOM 687 N N . ALA A 1 91 ? 14.505 -3.260 -7.008 1.00 74.38 91 ALA A N 1
ATOM 688 C CA . ALA A 1 91 ? 15.086 -4.285 -7.867 1.00 74.38 91 ALA A CA 1
ATOM 689 C C . ALA A 1 91 ? 15.691 -3.692 -9.149 1.00 74.38 91 ALA A C 1
ATOM 691 O O . ALA A 1 91 ? 16.704 -4.188 -9.623 1.00 74.38 91 ALA A O 1
ATOM 692 N N . GLN A 1 92 ? 15.135 -2.586 -9.655 1.00 75.06 92 GLN A N 1
ATOM 693 C CA . GLN A 1 92 ? 15.649 -1.880 -10.832 1.00 75.06 92 GLN A CA 1
ATOM 694 C C . GLN A 1 92 ? 16.736 -0.846 -10.519 1.00 75.06 92 GLN A C 1
ATOM 696 O O . GLN A 1 92 ? 17.124 -0.070 -11.389 1.00 75.06 92 GLN A O 1
ATOM 701 N N . SER A 1 93 ? 17.210 -0.788 -9.270 1.00 79.69 93 SER A N 1
ATOM 702 C CA . SER A 1 93 ? 18.134 0.247 -8.791 1.00 79.69 93 SER A CA 1
ATOM 703 C C . SER A 1 93 ? 17.604 1.684 -8.966 1.00 79.69 93 SER A C 1
ATOM 705 O O . SER A 1 93 ? 18.367 2.649 -8.912 1.00 79.69 93 SER A O 1
ATOM 707 N N . LEU A 1 94 ? 16.281 1.864 -9.088 1.00 82.25 94 LEU A N 1
ATOM 708 C CA . LEU A 1 94 ? 15.603 3.165 -9.162 1.00 82.25 94 LEU A CA 1
ATOM 709 C C . LEU A 1 94 ? 15.355 3.735 -7.756 1.00 82.25 94 LEU A C 1
ATOM 711 O O . LEU A 1 94 ? 14.248 4.141 -7.397 1.00 82.25 94 LEU A O 1
ATOM 715 N N . ILE A 1 95 ? 16.418 3.774 -6.952 1.00 82.81 95 ILE A N 1
ATOM 716 C CA . ILE A 1 95 ? 16.372 4.190 -5.544 1.00 82.81 95 ILE A CA 1
ATOM 717 C C . ILE A 1 95 ? 16.261 5.713 -5.429 1.00 82.81 95 ILE A C 1
ATOM 719 O O . ILE A 1 95 ? 15.526 6.210 -4.582 1.00 82.81 95 ILE A O 1
ATOM 723 N N . ILE A 1 96 ? 16.946 6.463 -6.300 1.00 85.94 96 ILE A N 1
ATOM 724 C CA . ILE A 1 96 ? 16.951 7.934 -6.259 1.00 85.94 96 ILE A CA 1
ATOM 725 C C . ILE A 1 96 ? 15.542 8.512 -6.506 1.00 85.94 96 ILE A C 1
ATOM 727 O O . ILE A 1 96 ? 15.087 9.290 -5.668 1.00 85.94 96 ILE A O 1
ATOM 731 N N . PRO A 1 97 ? 14.798 8.116 -7.564 1.00 83.94 97 PRO A N 1
ATOM 732 C CA . PRO A 1 97 ? 13.429 8.595 -7.769 1.00 83.94 97 PRO A CA 1
ATOM 733 C C . PRO A 1 97 ? 12.503 8.246 -6.602 1.00 83.94 97 PRO A C 1
ATOM 735 O O . PRO A 1 97 ? 11.721 9.085 -6.155 1.00 83.94 97 PRO A O 1
ATOM 738 N N . LEU A 1 98 ? 12.625 7.028 -6.064 1.00 86.75 98 LEU A N 1
ATOM 739 C CA . LEU A 1 98 ? 11.845 6.588 -4.911 1.00 86.75 98 LEU A CA 1
ATOM 740 C C . LEU A 1 98 ? 12.151 7.425 -3.659 1.00 86.75 98 LEU A C 1
ATOM 742 O O . LEU A 1 98 ? 11.230 7.803 -2.931 1.00 86.75 98 LEU A O 1
ATOM 746 N N . LEU A 1 99 ? 13.424 7.745 -3.418 1.00 87.62 99 LEU A N 1
ATOM 747 C CA . LEU A 1 99 ? 13.852 8.594 -2.309 1.00 87.62 99 LEU A CA 1
ATOM 748 C C . LEU A 1 99 ? 13.275 10.007 -2.452 1.00 87.62 99 LEU A C 1
ATOM 750 O O . LEU A 1 99 ? 12.707 10.526 -1.494 1.00 87.62 99 LEU A O 1
ATOM 754 N N . CYS A 1 100 ? 13.354 10.599 -3.648 1.00 88.12 100 CYS A N 1
ATOM 755 C CA . CYS A 1 100 ? 12.774 11.912 -3.929 1.00 88.12 100 CYS A CA 1
ATOM 756 C C . CYS A 1 100 ? 11.267 11.933 -3.642 1.00 88.12 100 CYS A C 1
ATOM 758 O O . CYS A 1 100 ? 10.811 12.785 -2.884 1.00 88.12 100 CYS A O 1
ATOM 760 N N . ILE A 1 101 ? 10.510 10.960 -4.167 1.00 87.94 101 ILE A N 1
ATOM 761 C CA . ILE A 1 101 ? 9.065 10.836 -3.911 1.00 87.94 101 ILE A CA 1
ATOM 762 C C . ILE A 1 101 ? 8.793 10.718 -2.404 1.00 87.94 101 ILE A C 1
ATOM 764 O O . ILE A 1 101 ? 7.917 11.400 -1.873 1.00 87.94 101 ILE A O 1
ATOM 768 N N . SER A 1 102 ? 9.564 9.886 -1.700 1.00 86.62 102 SER A N 1
ATOM 769 C CA . SER A 1 102 ? 9.396 9.654 -0.260 1.00 86.62 102 SER A CA 1
ATOM 770 C C . SER A 1 102 ? 9.633 10.920 0.557 1.00 86.62 102 SER A C 1
ATOM 772 O O . SER A 1 102 ? 8.795 11.284 1.379 1.00 86.62 102 SER A O 1
ATOM 774 N N . VAL A 1 103 ? 10.730 11.635 0.306 1.00 88.88 103 VAL A N 1
ATOM 775 C CA . VAL A 1 103 ? 11.057 12.878 1.019 1.00 88.88 103 VAL A CA 1
ATOM 776 C C . VAL A 1 103 ? 10.004 13.955 0.750 1.00 88.88 103 VAL A C 1
ATOM 778 O O . VAL A 1 103 ? 9.551 14.613 1.689 1.00 88.88 103 VAL A O 1
ATOM 781 N N . SER A 1 104 ? 9.557 14.093 -0.502 1.00 87.81 104 SER A N 1
ATOM 782 C CA . SER A 1 104 ? 8.539 15.074 -0.890 1.00 87.81 104 SER A CA 1
ATOM 783 C C . SER A 1 104 ? 7.183 14.861 -0.215 1.00 87.81 104 SER A C 1
ATOM 785 O O . SER A 1 104 ? 6.434 15.822 -0.081 1.00 87.81 104 SER A O 1
ATOM 787 N N . LEU A 1 105 ? 6.859 13.641 0.221 1.00 88.12 105 LEU A N 1
ATOM 788 C CA . LEU A 1 105 ? 5.579 13.319 0.866 1.00 88.12 105 LEU A CA 1
ATOM 789 C C . LEU A 1 105 ? 5.675 13.215 2.391 1.00 88.12 105 LEU A C 1
ATOM 791 O O . LEU A 1 105 ? 4.763 13.662 3.088 1.00 88.12 105 LEU A O 1
ATOM 795 N N . VAL A 1 106 ? 6.784 12.693 2.922 1.00 88.00 106 VAL A N 1
ATOM 796 C CA . VAL A 1 106 ? 6.992 12.539 4.372 1.00 88.00 106 VAL A CA 1
ATOM 797 C C . VAL A 1 106 ? 7.102 13.892 5.071 1.00 88.00 106 VAL A C 1
ATOM 799 O O . VAL A 1 106 ? 6.531 14.065 6.148 1.00 88.00 106 VAL A O 1
ATOM 802 N N . LEU A 1 107 ? 7.788 14.870 4.469 1.00 88.06 107 LEU A N 1
ATOM 803 C CA . LEU A 1 107 ? 7.950 16.194 5.079 1.00 88.06 107 LEU A CA 1
ATOM 804 C C . LEU A 1 107 ? 6.598 16.917 5.263 1.00 88.06 107 LEU A C 1
ATOM 806 O O . LEU A 1 107 ? 6.288 17.300 6.396 1.00 88.06 107 LEU A O 1
ATOM 810 N N . PRO A 1 108 ? 5.737 17.046 4.228 1.00 88.00 108 PRO A N 1
ATOM 811 C CA . PRO A 1 108 ? 4.388 17.575 4.410 1.00 88.00 108 PRO A CA 1
ATOM 812 C C . PRO A 1 108 ? 3.542 16.748 5.374 1.00 88.00 108 PRO A C 1
ATOM 814 O O . PRO A 1 108 ? 2.826 17.327 6.185 1.00 88.00 108 PRO A O 1
ATOM 817 N N . GLN A 1 109 ? 3.627 15.414 5.323 1.00 89.31 109 GLN A N 1
ATOM 818 C CA . GLN A 1 109 ? 2.871 14.542 6.224 1.00 89.31 109 GLN A CA 1
ATOM 819 C C . GLN A 1 109 ? 3.214 14.813 7.693 1.00 89.31 109 GLN A C 1
ATOM 821 O O . GLN A 1 109 ? 2.310 14.908 8.525 1.00 89.31 109 GLN A O 1
ATOM 826 N N . MET A 1 110 ? 4.499 14.951 8.023 1.00 88.62 110 MET A N 1
ATOM 827 C CA . MET A 1 110 ? 4.952 15.221 9.388 1.00 88.62 110 MET A CA 1
ATOM 828 C C . MET A 1 110 ? 4.439 16.578 9.883 1.00 88.62 110 MET A C 1
ATOM 830 O O . MET A 1 110 ? 3.918 16.673 10.995 1.00 88.62 110 MET A O 1
ATOM 834 N N . LEU A 1 111 ? 4.505 17.609 9.034 1.00 89.31 111 LEU A N 1
ATOM 835 C CA . LEU A 1 111 ? 3.977 18.939 9.343 1.00 89.31 111 LEU A CA 1
ATOM 836 C C . LEU A 1 111 ? 2.453 18.925 9.519 1.00 89.31 111 LEU A C 1
ATOM 838 O O . LEU A 1 111 ? 1.948 19.453 10.507 1.00 89.31 111 LEU A O 1
ATOM 842 N N . LEU A 1 112 ? 1.717 18.284 8.607 1.00 87.38 112 LEU A N 1
ATOM 843 C CA . LEU A 1 112 ? 0.259 18.145 8.679 1.00 87.38 112 LEU A CA 1
ATOM 844 C C . LEU A 1 112 ? -0.174 17.387 9.935 1.00 87.38 112 LEU A C 1
ATOM 846 O O . LEU A 1 112 ? -1.120 17.800 10.600 1.00 87.38 112 LEU A O 1
ATOM 850 N N . SER A 1 113 ? 0.543 16.323 10.294 1.00 86.38 113 SER A N 1
ATOM 851 C CA . SER A 1 113 ? 0.268 15.541 11.504 1.00 86.38 113 SER A CA 1
ATOM 852 C C . SER A 1 113 ? 0.519 16.365 12.767 1.00 86.38 113 SER A C 1
ATOM 854 O O . SER A 1 113 ? -0.284 16.324 13.697 1.00 86.38 113 SER A O 1
ATOM 856 N N . TRP A 1 114 ? 1.587 17.169 12.788 1.00 88.31 114 TRP A N 1
ATOM 857 C CA . TRP A 1 114 ? 1.876 18.081 13.895 1.00 88.31 114 TRP A CA 1
ATOM 858 C C . TRP A 1 114 ? 0.806 19.173 14.037 1.00 88.31 114 TRP A C 1
ATOM 860 O O . TRP A 1 114 ? 0.315 19.421 15.137 1.00 88.31 114 TRP A O 1
ATOM 870 N N . VAL A 1 115 ? 0.384 19.787 12.927 1.00 87.19 115 VAL A N 1
ATOM 871 C CA . VAL A 1 115 ? -0.697 20.787 12.924 1.00 87.19 115 VAL A CA 1
ATOM 872 C C . VAL A 1 115 ? -2.018 20.166 13.383 1.00 87.19 115 VAL A C 1
ATOM 874 O O . VAL A 1 115 ? -2.714 20.760 14.210 1.00 87.19 115 VAL A O 1
ATOM 877 N N . ALA A 1 116 ? -2.349 18.967 12.898 1.00 85.06 116 ALA A N 1
ATOM 878 C CA . ALA A 1 116 ? -3.558 18.255 13.293 1.00 85.06 116 ALA A CA 1
ATOM 879 C C . ALA A 1 116 ? -3.575 17.954 14.799 1.00 85.06 116 ALA A C 1
ATOM 881 O O . ALA A 1 116 ? -4.577 18.228 15.459 1.00 85.06 116 ALA A O 1
ATOM 882 N N . ALA A 1 117 ? -2.454 17.468 15.339 1.00 84.81 117 ALA A N 1
ATOM 883 C CA . ALA A 1 117 ? -2.329 17.107 16.746 1.00 84.81 117 ALA A CA 1
ATOM 884 C C . ALA A 1 117 ? -2.329 18.327 17.683 1.00 84.81 117 ALA A C 1
ATOM 886 O O . ALA A 1 117 ? -3.062 18.341 18.666 1.00 84.81 117 ALA A O 1
ATOM 887 N N . PHE A 1 118 ? -1.524 19.357 17.392 1.00 82.25 118 PHE A N 1
AT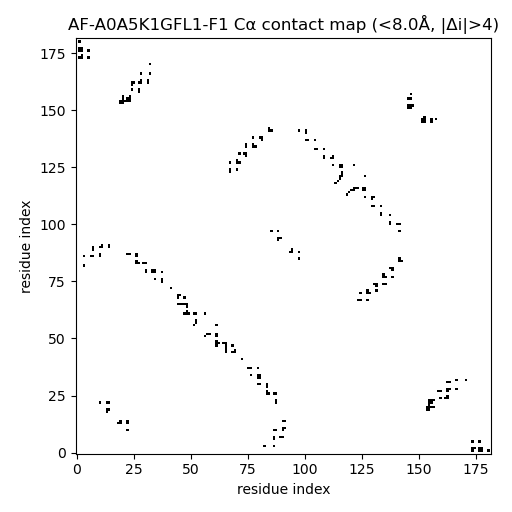OM 888 C CA . PHE A 1 118 ? -1.243 20.430 18.357 1.00 82.25 118 PHE A CA 1
ATOM 889 C C . PHE A 1 118 ? -1.989 21.741 18.104 1.00 82.25 118 PHE A C 1
ATOM 891 O O . PHE A 1 118 ? -2.179 22.519 19.035 1.00 82.25 118 PHE A O 1
ATOM 898 N N . ARG A 1 119 ? -2.376 22.043 16.857 1.00 82.00 119 ARG A N 1
ATOM 899 C CA . ARG A 1 119 ? -3.016 23.330 16.517 1.00 82.00 119 ARG A CA 1
ATOM 900 C C . ARG A 1 119 ? -4.519 23.198 16.358 1.00 82.00 119 ARG A C 1
ATOM 902 O O . ARG A 1 119 ? -5.248 24.081 16.794 1.00 82.00 119 ARG A O 1
ATOM 909 N N . LEU A 1 120 ? -4.972 22.111 15.739 1.00 75.81 120 LEU A N 1
ATOM 910 C CA . LEU A 1 120 ? -6.391 21.877 15.474 1.00 75.81 120 LEU A CA 1
ATOM 911 C C . LEU A 1 120 ? -7.086 21.072 16.582 1.00 75.81 120 LEU A C 1
ATOM 913 O O . LEU A 1 120 ? -8.306 20.949 16.537 1.00 75.81 120 LEU A O 1
ATOM 917 N N . ASN A 1 121 ? -6.334 20.540 17.562 1.00 74.75 121 ASN A N 1
ATOM 918 C CA . ASN A 1 121 ? -6.828 19.602 18.583 1.00 74.75 121 ASN A CA 1
ATOM 919 C C . ASN A 1 121 ? -7.701 18.494 17.972 1.00 74.75 121 ASN A C 1
ATOM 921 O O . ASN A 1 121 ? -8.688 18.055 18.567 1.00 74.75 121 ASN A O 1
ATOM 925 N N . LEU A 1 122 ? -7.364 18.067 16.750 1.00 71.12 122 LEU A N 1
ATOM 926 C CA . LEU A 1 122 ? -8.053 16.951 16.132 1.00 71.12 122 LEU A CA 1
ATOM 927 C C . LEU A 1 122 ? -7.714 15.716 16.964 1.00 71.12 122 LEU A C 1
ATOM 929 O O . LEU A 1 122 ? -6.555 15.488 17.315 1.00 71.12 122 LEU A O 1
ATOM 933 N N . SER A 1 123 ? -8.737 14.929 17.296 1.00 79.81 123 SER A N 1
ATOM 934 C CA . SER A 1 123 ? -8.562 13.658 17.996 1.00 79.81 123 SER A CA 1
ATOM 935 C C . SER A 1 123 ? -7.606 12.734 17.224 1.00 79.81 123 SER A C 1
ATOM 937 O O . SER A 1 123 ? -7.257 12.998 16.071 1.00 79.81 123 SER A O 1
ATOM 939 N N . LEU A 1 124 ? -7.213 11.603 17.822 1.00 83.81 124 LEU A N 1
ATOM 940 C CA . LEU A 1 124 ? -6.382 10.575 17.165 1.00 83.81 124 LEU A CA 1
ATOM 941 C C . LEU A 1 124 ? -6.869 10.217 15.746 1.00 83.81 124 LEU A C 1
ATOM 943 O O . LEU A 1 124 ? -6.070 9.916 14.862 1.00 83.81 124 LEU A O 1
ATOM 947 N N . VAL A 1 125 ? -8.175 10.333 15.508 1.00 85.88 125 VAL A N 1
ATOM 948 C CA . VAL A 1 125 ? -8.827 10.166 14.206 1.00 85.88 125 VAL A CA 1
ATOM 949 C C . VAL A 1 125 ? -8.261 11.106 13.141 1.00 85.88 125 VAL A C 1
ATOM 951 O O . VAL A 1 125 ? -8.004 10.670 12.024 1.00 85.88 125 VAL A O 1
ATOM 954 N N . GLY A 1 126 ? -8.025 12.380 13.465 1.00 85.69 126 GLY A N 1
ATOM 955 C CA . GLY A 1 126 ? -7.465 13.349 12.522 1.00 85.69 126 GLY A CA 1
ATOM 956 C C . GLY A 1 126 ? -6.057 12.974 12.071 1.00 85.69 126 GLY A C 1
ATOM 957 O O . GLY A 1 126 ? -5.748 13.062 10.885 1.00 85.69 126 GLY A O 1
ATOM 958 N N . ILE A 1 127 ? -5.233 12.466 12.992 1.00 88.06 127 ILE A N 1
ATOM 959 C CA . ILE A 1 127 ? -3.890 11.959 12.676 1.00 88.06 127 ILE A CA 1
ATOM 960 C C . ILE A 1 127 ? -3.993 10.746 11.742 1.00 88.06 127 ILE A C 1
ATOM 962 O O . ILE A 1 127 ? -3.302 10.686 10.727 1.00 88.06 127 ILE A O 1
ATOM 966 N N . ILE A 1 128 ? -4.906 9.811 12.029 1.00 89.12 128 ILE A N 1
ATOM 967 C CA . ILE A 1 128 ? -5.146 8.628 11.187 1.00 89.12 128 ILE A CA 1
ATOM 968 C C . ILE A 1 128 ? -5.627 9.022 9.784 1.00 89.12 128 ILE A C 1
ATOM 970 O O . ILE A 1 128 ? -5.230 8.400 8.799 1.00 89.12 128 ILE A O 1
ATOM 974 N N . ILE A 1 129 ? -6.459 10.057 9.657 1.00 89.12 129 ILE A N 1
ATOM 975 C CA . ILE A 1 129 ? -6.917 10.556 8.354 1.00 89.12 129 ILE A CA 1
ATOM 976 C C . ILE A 1 129 ? -5.742 11.121 7.552 1.00 89.12 129 ILE A C 1
ATOM 978 O O . ILE A 1 129 ? -5.568 10.741 6.394 1.00 89.12 12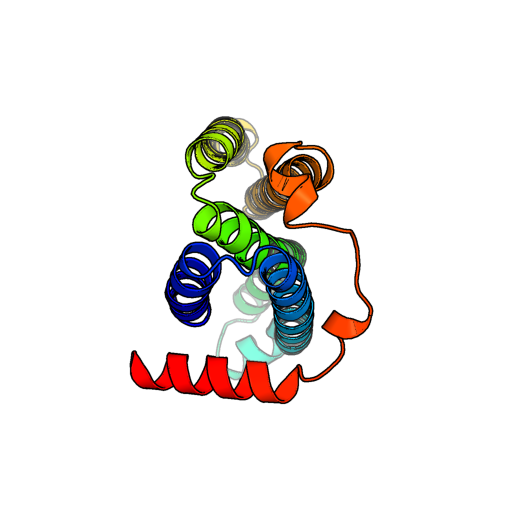9 ILE A O 1
ATOM 982 N N . VAL A 1 130 ? -4.910 11.974 8.160 1.00 90.31 130 VAL A N 1
ATOM 983 C CA . VAL A 1 130 ? -3.708 12.519 7.502 1.00 90.31 130 VAL A CA 1
ATOM 984 C C . VAL A 1 130 ? -2.797 11.380 7.039 1.00 90.31 130 VAL A C 1
ATOM 986 O O . VAL A 1 130 ? -2.395 11.350 5.878 1.00 90.31 130 VAL A O 1
ATOM 989 N N . GLN A 1 131 ? -2.548 10.395 7.906 1.00 88.81 131 GLN A N 1
ATOM 990 C CA . GLN A 1 131 ? -1.732 9.220 7.597 1.00 88.81 131 GLN A CA 1
ATOM 991 C C . GLN A 1 131 ? -2.291 8.421 6.407 1.00 88.81 131 GLN A C 1
ATOM 993 O O . GLN A 1 131 ? -1.541 8.046 5.503 1.00 88.81 131 GLN A O 1
ATOM 998 N N . ASN A 1 132 ? -3.605 8.182 6.380 1.00 91.31 132 ASN A N 1
ATOM 999 C CA . ASN A 1 132 ? -4.277 7.486 5.284 1.00 91.31 132 ASN A CA 1
ATOM 1000 C C . ASN A 1 132 ? -4.115 8.232 3.959 1.00 91.31 132 ASN A C 1
ATOM 1002 O O . ASN A 1 132 ? -3.715 7.632 2.961 1.00 91.31 132 ASN A O 1
ATOM 1006 N N . VAL A 1 133 ? -4.402 9.536 3.951 1.00 90.94 133 VAL A N 1
ATOM 1007 C CA . VAL A 1 133 ? -4.305 10.372 2.747 1.00 90.94 133 VAL A CA 1
ATOM 1008 C C . VAL A 1 133 ? -2.873 10.379 2.219 1.00 90.94 133 VAL A C 1
ATOM 1010 O O . VAL A 1 133 ? -2.660 10.130 1.034 1.00 90.94 133 VAL A O 1
ATOM 1013 N N . SER A 1 134 ? -1.883 10.585 3.089 1.00 90.62 134 SER A N 1
ATOM 1014 C CA . SER A 1 134 ? -0.472 10.558 2.699 1.00 90.62 134 SER A CA 1
ATOM 1015 C C . SER A 1 134 ? -0.046 9.198 2.143 1.00 90.62 134 SER A C 1
ATOM 1017 O O . SER A 1 134 ? 0.651 9.149 1.132 1.00 90.62 134 SER A O 1
ATOM 1019 N N . CYS A 1 135 ? -0.502 8.096 2.747 1.00 89.38 135 CYS A N 1
ATOM 1020 C CA . CYS A 1 135 ? -0.187 6.745 2.281 1.00 89.38 135 CYS A CA 1
ATOM 1021 C C . CYS A 1 135 ? -0.739 6.483 0.871 1.00 89.38 135 CYS A C 1
ATOM 1023 O O . CYS A 1 135 ? -0.009 6.004 0.005 1.00 89.38 135 CYS A O 1
ATOM 1025 N N . TRP A 1 136 ? -1.997 6.855 0.616 1.00 92.50 136 TRP A N 1
ATOM 1026 C CA . TRP A 1 136 ? -2.623 6.705 -0.700 1.00 92.50 136 TRP A CA 1
ATOM 1027 C C . TRP A 1 136 ? -2.009 7.623 -1.760 1.00 92.50 136 TRP A C 1
ATOM 1029 O O . TRP A 1 136 ? -1.798 7.184 -2.890 1.00 92.50 136 TRP A O 1
ATOM 1039 N N . LEU A 1 137 ? -1.674 8.868 -1.408 1.00 91.31 137 LEU A N 1
ATOM 1040 C CA . LEU A 1 137 ? -0.956 9.780 -2.306 1.00 91.31 137 LEU A CA 1
ATOM 1041 C C . LEU A 1 137 ? 0.412 9.218 -2.698 1.00 91.31 137 LEU A C 1
ATOM 1043 O O . LEU A 1 137 ? 0.787 9.264 -3.868 1.00 91.31 137 LEU A O 1
ATOM 1047 N N . PHE A 1 138 ? 1.137 8.641 -1.740 1.00 90.81 138 PHE A N 1
ATOM 1048 C CA . PHE A 1 138 ? 2.416 7.987 -1.991 1.00 90.81 138 PHE A CA 1
ATOM 1049 C C . PHE A 1 138 ? 2.280 6.792 -2.935 1.00 90.81 138 PHE A C 1
ATOM 1051 O O . PHE A 1 138 ? 3.029 6.708 -3.910 1.00 90.81 138 PHE A O 1
ATOM 1058 N N . THR A 1 139 ? 1.278 5.933 -2.722 1.00 89.81 139 THR A N 1
ATOM 1059 C CA . THR A 1 139 ? 0.962 4.834 -3.645 1.00 89.81 139 THR A CA 1
ATOM 1060 C C . THR A 1 139 ? 0.638 5.349 -5.042 1.00 89.81 139 THR A C 1
ATOM 1062 O O . THR A 1 139 ? 1.168 4.834 -6.025 1.00 89.81 139 THR A O 1
ATOM 1065 N N . ALA A 1 140 ? -0.201 6.382 -5.144 1.00 90.69 140 ALA A N 1
ATOM 1066 C CA . ALA A 1 140 ? -0.621 6.943 -6.421 1.00 90.69 140 ALA A CA 1
ATOM 1067 C C . ALA A 1 140 ? 0.563 7.530 -7.199 1.00 90.69 140 ALA A C 1
ATOM 1069 O O . ALA A 1 140 ? 0.728 7.228 -8.378 1.00 90.69 140 ALA A O 1
ATOM 1070 N N . ILE A 1 141 ? 1.425 8.313 -6.544 1.00 90.69 141 ILE A N 1
ATOM 1071 C CA . ILE A 1 141 ? 2.596 8.926 -7.183 1.00 90.69 141 ILE A CA 1
ATOM 1072 C C . ILE A 1 141 ? 3.605 7.859 -7.621 1.00 90.69 141 ILE A C 1
ATOM 1074 O O . ILE A 1 141 ? 4.114 7.935 -8.738 1.00 90.69 141 ILE A O 1
ATOM 1078 N N . GLN A 1 142 ? 3.860 6.834 -6.802 1.00 87.81 142 GLN A N 1
ATOM 1079 C CA . GLN A 1 142 ? 4.718 5.715 -7.211 1.00 87.81 142 GLN A CA 1
ATOM 1080 C C . GLN A 1 142 ? 4.151 4.954 -8.406 1.00 87.81 142 GLN A C 1
ATOM 1082 O O . GLN A 1 142 ? 4.878 4.657 -9.351 1.00 87.81 142 GLN A O 1
ATOM 1087 N N . PHE A 1 143 ? 2.855 4.646 -8.379 1.00 87.56 143 PHE A N 1
ATOM 1088 C CA . PHE A 1 143 ? 2.197 3.936 -9.467 1.00 87.56 143 PHE A CA 1
ATOM 1089 C C . PHE A 1 143 ? 2.217 4.754 -10.768 1.00 87.56 143 PHE A C 1
ATOM 1091 O O . PHE A 1 143 ? 2.516 4.223 -11.840 1.00 87.56 143 PHE A O 1
ATOM 1098 N N . LEU A 1 144 ? 1.980 6.066 -10.678 1.00 88.25 144 LEU A N 1
ATOM 1099 C CA . LEU A 1 144 ? 2.113 6.991 -11.804 1.00 88.25 144 LEU A CA 1
ATOM 1100 C C . LEU A 1 144 ? 3.549 7.052 -12.330 1.00 88.25 144 LEU A C 1
ATOM 1102 O O . LEU A 1 144 ? 3.744 7.076 -13.543 1.00 88.25 144 LEU A O 1
ATOM 1106 N N . TYR A 1 145 ? 4.551 7.044 -11.451 1.00 87.12 145 TYR A N 1
ATOM 1107 C CA . TYR A 1 145 ? 5.952 7.007 -11.864 1.00 87.12 145 TYR A CA 1
ATOM 1108 C C . TYR A 1 145 ? 6.273 5.714 -12.626 1.00 87.12 145 TYR A C 1
ATOM 1110 O O . TYR A 1 145 ? 6.839 5.772 -13.712 1.00 87.12 145 TYR A O 1
ATOM 1118 N N . ILE A 1 146 ? 5.854 4.556 -12.110 1.00 84.56 146 ILE A N 1
ATOM 1119 C CA . ILE A 1 146 ? 6.092 3.249 -12.744 1.00 84.56 146 ILE A CA 1
ATOM 1120 C C . ILE A 1 146 ? 5.421 3.152 -14.121 1.00 84.56 146 ILE A C 1
ATOM 1122 O O . ILE A 1 146 ? 6.002 2.596 -15.048 1.00 84.56 146 ILE A O 1
ATOM 1126 N N . THR A 1 147 ? 4.215 3.701 -14.270 1.00 82.88 147 THR A N 1
ATOM 1127 C CA . THR A 1 147 ? 3.455 3.622 -15.529 1.00 82.88 147 THR A CA 1
ATOM 1128 C C . THR A 1 147 ? 3.900 4.634 -16.586 1.00 82.88 147 THR A C 1
ATOM 1130 O O . THR A 1 147 ? 3.794 4.335 -17.773 1.00 82.88 147 THR A O 1
ATOM 1133 N N . ASN A 1 148 ? 4.411 5.806 -16.190 1.00 82.19 148 ASN A N 1
ATOM 1134 C CA . ASN A 1 148 ? 4.789 6.873 -17.128 1.00 82.19 148 ASN A CA 1
ATOM 1135 C C . ASN A 1 148 ? 6.300 6.982 -17.393 1.00 82.19 148 ASN A C 1
ATOM 1137 O O . ASN A 1 148 ? 6.689 7.547 -18.413 1.00 82.19 148 ASN A O 1
ATOM 1141 N N . SER A 1 149 ? 7.158 6.478 -16.501 1.00 83.19 149 SER A N 1
ATOM 1142 C CA . SER A 1 149 ? 8.614 6.606 -16.634 1.00 83.19 149 SER A CA 1
ATOM 1143 C C . SER A 1 149 ? 9.162 5.730 -17.761 1.00 83.19 149 SER A C 1
ATOM 1145 O O . SER A 1 149 ? 8.926 4.520 -17.790 1.00 83.19 149 SER A O 1
ATOM 1147 N N . ASP A 1 150 ? 9.965 6.322 -18.651 1.00 76.38 150 ASP A N 1
ATOM 1148 C CA . ASP A 1 150 ? 10.648 5.605 -19.736 1.00 76.38 150 ASP A CA 1
ATOM 1149 C C . ASP A 1 150 ? 11.551 4.480 -19.212 1.00 76.38 150 ASP A C 1
ATOM 1151 O O . ASP A 1 150 ? 11.625 3.416 -19.824 1.00 76.38 150 ASP A O 1
ATOM 1155 N N . SER A 1 151 ? 12.149 4.663 -18.030 1.00 72.31 151 SER A N 1
ATOM 1156 C CA . SER A 1 151 ? 12.990 3.653 -17.374 1.00 72.31 151 SER A CA 1
ATOM 1157 C C . SER A 1 151 ? 12.219 2.400 -16.946 1.00 72.31 151 SER A C 1
ATOM 1159 O O . SER A 1 151 ? 12.827 1.352 -16.766 1.00 72.31 151 SER A O 1
ATOM 1161 N N . CYS A 1 152 ? 10.896 2.497 -16.763 1.00 70.62 152 CYS A N 1
ATOM 1162 C CA . CYS A 1 152 ? 10.036 1.380 -16.360 1.00 70.62 152 CYS A CA 1
ATOM 1163 C C . CYS A 1 152 ? 9.250 0.773 -17.533 1.00 70.62 152 CYS A C 1
ATOM 1165 O O . CYS A 1 152 ? 8.648 -0.286 -17.358 1.00 70.62 152 CYS A O 1
ATOM 1167 N N . LYS A 1 153 ? 9.261 1.387 -18.728 1.00 68.88 153 LYS A N 1
ATOM 1168 C CA . LYS A 1 153 ? 8.501 0.904 -19.901 1.00 68.88 153 LYS A CA 1
ATOM 1169 C C . LYS A 1 153 ? 8.924 -0.490 -20.367 1.00 68.88 153 LYS A C 1
ATOM 1171 O O . LYS A 1 153 ? 8.090 -1.241 -20.867 1.00 68.88 153 LYS A O 1
ATOM 1176 N N . SER A 1 154 ? 10.198 -0.846 -20.203 1.00 65.50 154 SER A N 1
ATOM 1177 C CA . SER A 1 154 ? 10.706 -2.186 -20.516 1.00 65.50 154 SER A CA 1
ATOM 1178 C C . SER A 1 154 ? 10.244 -3.240 -19.507 1.00 65.50 154 SER A C 1
ATOM 1180 O O . SER A 1 154 ? 9.981 -4.364 -19.912 1.00 65.50 154 SER A O 1
ATOM 1182 N N . SER A 1 155 ? 10.105 -2.875 -18.229 1.00 66.69 155 SER A N 1
ATOM 1183 C CA . SER A 1 155 ? 9.794 -3.794 -17.121 1.00 66.69 155 SER A CA 1
ATOM 1184 C C . SER A 1 155 ? 8.296 -3.873 -16.775 1.00 66.69 155 SER A C 1
ATOM 1186 O O . SER A 1 155 ? 7.849 -4.820 -16.128 1.00 66.69 155 SER A O 1
ATOM 1188 N N . TRP A 1 156 ? 7.500 -2.870 -17.167 1.00 71.19 156 TRP A N 1
ATOM 1189 C CA . TRP A 1 156 ? 6.062 -2.782 -16.901 1.00 71.19 156 TRP A CA 1
ATOM 1190 C C . TRP A 1 156 ? 5.269 -2.607 -18.204 1.00 71.19 156 TRP A C 1
ATOM 1192 O O . TRP A 1 156 ? 4.969 -1.494 -18.633 1.00 71.19 156 TRP A O 1
ATOM 1202 N N . ARG A 1 157 ? 4.869 -3.725 -18.824 1.00 66.44 157 ARG A N 1
ATOM 1203 C CA . ARG A 1 157 ? 4.057 -3.744 -20.062 1.00 66.44 157 ARG A CA 1
ATOM 1204 C C . ARG A 1 157 ? 2.537 -3.671 -19.833 1.00 66.44 157 ARG A C 1
ATOM 1206 O O . ARG A 1 157 ? 1.762 -3.939 -20.746 1.00 66.44 157 ARG A O 1
ATOM 1213 N N . GLY A 1 158 ? 2.101 -3.304 -18.626 1.00 69.25 158 GLY A N 1
ATOM 1214 C CA . GLY A 1 158 ? 0.687 -3.230 -18.240 1.00 69.25 158 GLY A CA 1
ATOM 1215 C C . GLY A 1 158 ? 0.200 -4.432 -17.425 1.00 69.25 158 GLY A C 1
ATOM 1216 O O . GLY A 1 158 ? 0.985 -5.291 -17.020 1.00 69.25 158 GLY A O 1
ATOM 1217 N N . PHE A 1 159 ? -1.102 -4.466 -17.131 1.00 67.19 159 PHE A N 1
ATOM 1218 C CA . PHE A 1 159 ? -1.722 -5.523 -16.325 1.00 67.19 159 PHE A CA 1
ATOM 1219 C C . PHE A 1 159 ? -1.782 -6.844 -17.096 1.00 67.19 159 PHE A C 1
ATOM 1221 O O . PHE A 1 159 ? -2.369 -6.909 -18.174 1.00 67.19 159 PHE A O 1
ATOM 1228 N N . SER A 1 160 ? -1.194 -7.900 -16.533 1.00 63.75 160 SER A N 1
ATOM 1229 C CA . SER A 1 160 ? -1.150 -9.223 -17.154 1.00 63.75 160 SER A CA 1
ATOM 1230 C C . SER A 1 160 ? -2.049 -10.219 -16.424 1.00 63.75 160 SER A C 1
ATOM 1232 O O . SER A 1 160 ? -1.982 -10.367 -15.204 1.00 63.75 160 SER A O 1
ATOM 1234 N N . VAL A 1 161 ? -2.848 -10.979 -17.180 1.00 58.28 161 VAL A N 1
ATOM 1235 C CA . VAL A 1 161 ? -3.686 -12.077 -16.655 1.00 58.28 161 VAL A CA 1
ATOM 1236 C C . VAL A 1 161 ? -2.825 -13.193 -16.040 1.00 58.28 161 VAL A C 1
ATOM 1238 O O . VAL A 1 161 ? -3.260 -13.895 -15.127 1.00 58.28 161 VAL A O 1
ATOM 1241 N N . CYS A 1 162 ? -1.555 -13.301 -16.446 1.00 58.91 162 CYS A N 1
ATOM 1242 C CA . CYS A 1 162 ? -0.577 -14.220 -15.859 1.00 58.91 162 CYS A CA 1
ATOM 1243 C C . CYS A 1 162 ? -0.300 -13.945 -14.369 1.00 58.91 162 CYS A C 1
ATOM 1245 O O . CYS A 1 162 ? 0.255 -14.809 -13.682 1.00 58.91 162 CYS A O 1
ATOM 1247 N N . ALA A 1 163 ? -0.695 -12.776 -13.851 1.00 58.50 163 ALA A N 1
ATOM 1248 C CA . ALA A 1 163 ? -0.600 -12.451 -12.433 1.00 58.50 163 ALA A CA 1
ATOM 1249 C C . ALA A 1 163 ? -1.583 -13.249 -11.552 1.00 58.50 163 ALA A C 1
ATOM 1251 O O . ALA A 1 163 ? -1.359 -13.374 -10.353 1.00 58.50 163 ALA A O 1
ATOM 1252 N N . PHE A 1 164 ? -2.632 -13.842 -12.131 1.00 60.41 164 PHE A N 1
ATOM 1253 C CA . PHE A 1 164 ? -3.598 -14.666 -11.392 1.00 60.41 164 PHE A CA 1
ATOM 1254 C C . PHE A 1 164 ? -3.213 -16.154 -11.320 1.00 60.41 164 PHE A C 1
ATOM 1256 O O . PHE A 1 164 ? -3.789 -16.906 -10.537 1.00 60.41 164 PHE A O 1
ATOM 1263 N N . TYR A 1 165 ? -2.220 -16.591 -12.099 1.00 50.75 165 TYR A N 1
ATOM 1264 C CA . TYR A 1 165 ? -1.755 -17.979 -12.119 1.00 50.75 165 TYR A CA 1
ATOM 1265 C C . TYR A 1 165 ? -0.615 -18.210 -11.105 1.00 50.75 165 TYR A C 1
ATOM 1267 O O . TYR A 1 165 ? 0.287 -17.383 -10.986 1.00 50.75 165 TYR A O 1
ATOM 1275 N N . GLN A 1 166 ? -0.638 -19.356 -10.402 1.00 55.75 166 GLN A N 1
ATOM 1276 C CA . GLN A 1 166 ? 0.370 -19.814 -9.414 1.00 55.75 166 GLN A CA 1
ATOM 1277 C C . GLN A 1 166 ? 0.518 -18.977 -8.121 1.00 55.75 166 GLN A C 1
ATOM 1279 O O . GLN A 1 166 ? 1.566 -18.992 -7.472 1.00 55.75 166 GLN A O 1
ATOM 1284 N N . LEU A 1 167 ? -0.545 -18.294 -7.684 1.00 60.59 167 LEU A N 1
ATOM 1285 C CA . LEU A 1 167 ? -0.562 -17.512 -6.435 1.00 60.59 167 LEU A CA 1
ATOM 1286 C C . LEU A 1 167 ? -0.239 -18.354 -5.183 1.00 60.59 167 LEU A C 1
ATOM 1288 O O . LEU A 1 167 ? 0.456 -17.888 -4.282 1.00 60.59 167 LEU A O 1
ATOM 1292 N N . THR A 1 168 ? -0.707 -19.604 -5.133 1.00 54.75 168 THR A N 1
ATOM 1293 C CA . THR A 1 168 ? -0.509 -20.519 -3.995 1.00 54.75 168 THR A CA 1
ATOM 1294 C C . THR A 1 168 ? 0.938 -20.983 -3.850 1.00 54.75 168 THR A C 1
ATOM 1296 O O . THR A 1 168 ? 1.458 -21.003 -2.738 1.00 54.75 168 THR A O 1
ATOM 1299 N N . SER A 1 169 ? 1.624 -21.286 -4.955 1.00 56.50 169 SER A N 1
ATOM 1300 C CA . SER A 1 169 ? 3.045 -21.659 -4.944 1.00 56.50 169 SER A CA 1
ATOM 1301 C C . SER A 1 169 ? 3.930 -20.499 -4.480 1.00 56.50 169 SER A C 1
ATOM 1303 O O . SER A 1 169 ? 4.866 -20.707 -3.713 1.00 56.50 169 SER A O 1
ATOM 1305 N N . PHE A 1 170 ? 3.603 -19.267 -4.882 1.00 59.59 170 PHE A N 1
ATOM 1306 C CA . PHE A 1 170 ? 4.322 -18.070 -4.436 1.00 59.59 170 PHE A CA 1
ATOM 1307 C C . PHE A 1 170 ? 4.063 -17.760 -2.954 1.00 59.59 170 PHE A C 1
ATOM 1309 O O . PHE A 1 170 ? 4.989 -17.425 -2.217 1.00 59.59 170 PHE A O 1
ATOM 1316 N N . LEU A 1 171 ? 2.820 -17.941 -2.491 1.00 58.50 171 LEU A N 1
ATOM 1317 C CA . LEU A 1 171 ? 2.463 -17.867 -1.073 1.00 58.50 171 LEU A CA 1
ATOM 1318 C C . LEU A 1 171 ? 3.254 -18.875 -0.237 1.00 58.50 171 LEU A C 1
ATOM 1320 O O . LEU A 1 171 ? 3.847 -18.489 0.767 1.00 58.50 171 LEU A O 1
ATOM 1324 N N . GLN A 1 172 ? 3.317 -20.135 -0.673 1.00 57.22 172 GLN A N 1
ATOM 1325 C CA . GLN A 1 172 ? 4.073 -21.185 0.005 1.00 57.22 172 GLN A CA 1
ATOM 1326 C C . GLN A 1 172 ? 5.566 -20.842 0.074 1.00 57.22 172 GLN A C 1
ATOM 1328 O O . GLN A 1 172 ? 6.157 -20.944 1.144 1.00 57.22 172 GLN A O 1
ATOM 1333 N N . LEU A 1 173 ? 6.144 -20.335 -1.020 1.00 56.81 173 LEU A N 1
ATOM 1334 C CA . LEU A 1 173 ? 7.531 -19.869 -1.047 1.00 56.81 173 LEU A CA 1
ATOM 1335 C C . LEU A 1 173 ? 7.759 -18.719 -0.050 1.00 56.81 173 LEU A C 1
ATOM 1337 O O . LEU A 1 173 ? 8.712 -18.745 0.723 1.00 56.81 173 LEU A O 1
ATOM 1341 N N . SER A 1 174 ? 6.849 -17.740 -0.018 1.00 57.00 174 SER A N 1
ATOM 1342 C CA . SER A 1 174 ? 6.934 -16.587 0.885 1.00 57.00 174 SER A CA 1
ATOM 1343 C C . SER A 1 174 ? 6.787 -16.966 2.365 1.00 57.00 174 SER A C 1
ATOM 1345 O O . SER A 1 174 ? 7.446 -16.378 3.228 1.00 57.00 174 SER A O 1
ATOM 1347 N N . LEU A 1 175 ? 5.971 -17.983 2.664 1.00 57.69 175 LEU A N 1
ATOM 1348 C CA . LEU A 1 175 ? 5.833 -18.560 3.999 1.00 57.69 175 LEU A CA 1
ATOM 1349 C C . LEU A 1 175 ? 7.104 -19.311 4.400 1.00 57.69 175 LEU A C 1
ATOM 1351 O O . LEU A 1 175 ? 7.613 -19.093 5.495 1.00 57.69 175 LEU A O 1
ATOM 1355 N N . SER A 1 176 ? 7.661 -20.125 3.501 1.00 55.88 176 SER A N 1
ATOM 1356 C CA . SER A 1 176 ? 8.927 -20.824 3.734 1.00 55.88 176 SER A CA 1
ATOM 1357 C C . SER A 1 176 ? 10.081 -19.853 3.991 1.00 55.88 176 SER A C 1
ATOM 1359 O O . SER A 1 176 ? 10.826 -20.042 4.948 1.00 55.88 176 SER A O 1
ATOM 1361 N N . SER A 1 177 ? 10.193 -18.765 3.221 1.00 50.69 177 SER A N 1
ATOM 1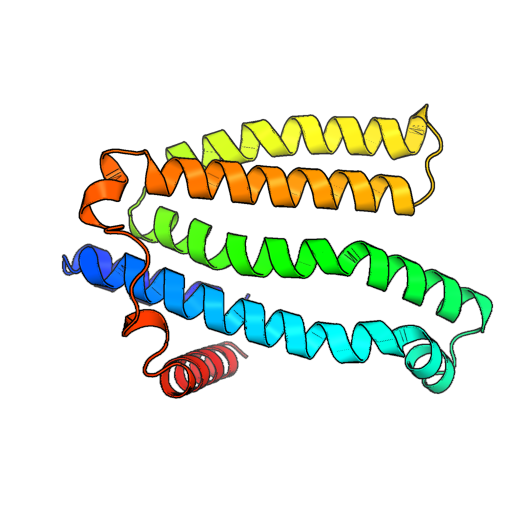362 C CA . SER A 1 177 ? 11.193 -17.717 3.476 1.00 50.69 177 SER A CA 1
ATOM 1363 C C . SER A 1 177 ? 10.977 -17.009 4.812 1.00 50.69 177 SER A C 1
ATOM 1365 O O . SER A 1 177 ? 11.939 -16.595 5.448 1.00 50.69 177 SER A O 1
ATOM 1367 N N . SER A 1 178 ? 9.723 -16.883 5.251 1.00 52.91 178 SER A N 1
ATOM 1368 C CA . SER A 1 178 ? 9.396 -16.250 6.527 1.00 52.91 178 SER A CA 1
ATOM 1369 C C . SER A 1 178 ? 9.775 -17.097 7.734 1.00 52.91 178 SER A C 1
ATOM 1371 O O . SER A 1 178 ? 10.225 -16.558 8.739 1.00 52.91 178 SER A O 1
ATOM 1373 N N . ILE A 1 179 ? 9.622 -18.415 7.617 1.00 56.25 179 ILE A N 1
ATOM 1374 C CA . ILE A 1 179 ? 10.010 -19.375 8.654 1.00 56.25 179 ILE A CA 1
ATOM 1375 C C . ILE A 1 179 ? 11.536 -19.487 8.745 1.00 56.25 179 ILE A C 1
ATOM 1377 O O . ILE A 1 179 ? 12.061 -19.663 9.830 1.00 56.25 179 ILE A O 1
ATOM 1381 N N . MET A 1 180 ? 12.258 -19.336 7.632 1.00 47.19 180 MET A N 1
ATOM 1382 C CA . MET A 1 180 ? 13.724 -19.436 7.612 1.00 47.19 180 MET A CA 1
ATOM 1383 C C . MET A 1 180 ? 14.442 -18.257 8.300 1.00 47.19 180 MET A C 1
ATOM 1385 O O . MET A 1 180 ? 15.629 -18.352 8.593 1.00 47.19 180 MET A O 1
ATOM 1389 N N . ILE A 1 181 ? 13.748 -17.134 8.510 1.00 45.31 181 ILE A N 1
ATOM 1390 C CA . ILE A 1 181 ? 14.291 -15.925 9.157 1.00 45.31 181 ILE A CA 1
ATOM 1391 C C . ILE A 1 181 ? 14.009 -15.920 10.674 1.00 45.31 181 ILE A C 1
ATOM 1393 O O . ILE A 1 181 ? 14.593 -15.109 11.393 1.00 45.31 181 ILE A O 1
ATOM 1397 N N . LEU A 1 182 ? 13.120 -16.797 11.152 1.00 39.09 182 LEU A N 1
ATOM 1398 C CA . LEU A 1 182 ? 12.707 -16.894 12.553 1.00 39.09 182 LEU A CA 1
ATOM 1399 C C . LEU A 1 182 ? 13.534 -17.945 13.299 1.00 39.09 182 LEU A C 1
ATOM 1401 O O . LEU A 1 182 ? 13.906 -17.652 14.456 1.00 39.09 182 LEU A O 1
#

Mean predicted aligned error: 9.82 Å

Radius of gyration: 18.83 Å; Cα contacts (8 Å, |Δi|>4): 158; chains: 1; bounding box: 37×45×50 Å

Secondary structure (DSSP, 8-state):
-HHHHHHHHHHHHHHHTT-HHHHHHHHHHHHHHHHHHHHHHHHHHHTHHHHHHHTT--HHHHHHHHHHHHHHHHHHHHHHHHHHHHHHHHHTT-HHHHHHHHHHHHHHHHHHHHHHHHTS---HHHHHHHHHHHHHHHHHHHHHHHHH-GGGTTT--S--GGGGSSHHHHHHHHHHHHHTT-

Solvent-accessible surface area (backbone atoms only — not comparable to full-atom values): 9642 Å² total; per-residue (Å²): 126,49,70,53,56,59,48,50,55,52,30,40,51,37,48,76,69,66,46,42,63,55,50,38,44,53,30,49,30,46,29,54,52,35,44,52,50,40,53,61,56,44,55,60,45,74,49,30,34,66,52,34,42,75,75,69,42,53,72,67,59,17,49,53,52,26,51,54,49,54,65,46,48,67,42,48,50,36,47,25,50,36,57,31,55,52,47,53,32,51,32,68,67,42,48,65,66,52,49,54,55,47,54,69,48,52,55,56,46,54,51,52,39,50,42,29,53,74,71,66,64,38,54,75,64,46,42,47,49,51,52,34,53,51,47,44,51,51,40,50,54,51,51,50,46,49,75,68,33,76,89,28,50,74,29,45,87,69,93,57,78,70,31,74,57,65,57,66,62,53,48,52,50,42,49,52,54,37,59,74,76,107

Organism: NCBI:txid210225

pLDDT: mean 76.87, std 15.09, range [39.09, 93.25]

Foldseek 3Di:
DFLQVVLLVVLLVCLVVVVLQVLQLVLLLQLVLQLVVLVVVVVVLCVQLVVCVVVVDDNVCSVVVSVVSNLCSLVSNLVSLVRSLVSSCVSLVVVVVLVVLCVVLVVVLVVQLCCCVPVVVPPVSSNSVSSSVSSNVSSVVSVVCCVPPPSNVSNDVDDDPSSVPPSVVSVVVSVVSRVVVD

Sequence (182 aa):
ASMGNALETLGGQAFGAGEYDMLGIYAQRSIIILLGAAFLLSIPCFFSEPLLKIFGQSADIAKEASFLLKCMLPQLFASALNFPLQRFLYAQSLIIPLLCISVSLVLPQMLLSWVAAFRLNLSLVGIIIVQNVSCWLFTAIQFLYITNSDSCKSSWRGFSVCAFYQLTSFLQLSLSSSIMIL